Protein AF-A0A8D3WGI3-F1 (afdb_monomer_lite)

Sequence (233 aa):
MSEYPFLAPWADGLQSRLATVLDEERRAFAALVQPIRLLEAAAVRILPEPKFSANPGFAGLGAEAEKTFRQAWYEWSRRAIWSWRRLEDQDFSVYTVVTDAFGRRRKGKPEAHTAFRRLTADWIRQAREEAGRPVSAPWQLVAVKAPAIVRTHRSEPEHDPLTLWEAAVIATYQVAFNRKAGTTALLVPHLVAEQLLACASDDMPVQRLAPDGSALPAEVLLDQWDHAGLNLS

Secondary structure (DSSP, 8-state):
--S-GGGHHHHHHHHHHHHHHHHHHHHHHHHHS-HHHHHHHHHHHHSPPPPP---GGGTTTGGGHHHHHHHHHHHHHHHHHT-SS-GGGGHHHHHHHHHHHHTT--TTHHHHHHHHHHHHHHHHHHHHHHHHS--SSPPEEEEEEPPP----TTTS----SS-HHHHHHHHHHEEEEETTTTEEEEEE-HHHHHHHHHT--SSS-EEES-TT---S-HHHHHHHHHHHHTT--

Radius of gyration: 22.31 Å; chains: 1; bounding box: 48×49×69 Å

Foldseek 3Di:
DDPCPVCCVVVVVVVVVVVVVVLVVLQVLLVVFDQLLLLLLLLLVVDPQDDDDDDPLQVLLPPCSRVLSSQLSVQLNVVSNQASDQSVVSCVSNVVSLCVSCPPPDPSSVSNSVVSVVVSVVSSVSSSVSSPPPDPDAFFKKKKAQFDFDDPDPPDPGDRPGGNSRSNQQSNFFPDADPVRNMTIGRGDPSSLVSCCVPADPRMHMDTFPPVDDPDDSHVSNVVVSVVVVVVD

pLDDT: mean 88.23, std 11.51, range [35.5, 97.31]

Organism: Streptomyces pratensis (strain ATCC 33331 / IAF-45CD) (NCBI:txid591167)

Structure (mmCIF, N/CA/C/O backbone):
data_AF-A0A8D3WGI3-F1
#
_entry.id   AF-A0A8D3WGI3-F1
#
loop_
_atom_site.group_PDB
_atom_site.id
_atom_site.type_symbol
_atom_site.label_atom_id
_atom_site.label_alt_id
_atom_site.label_comp_id
_atom_site.label_asym_id
_atom_site.label_entity_id
_atom_site.label_seq_id
_atom_site.pdbx_PDB_ins_code
_atom_site.Cartn_x
_atom_site.Cartn_y
_atom_site.Cartn_z
_atom_site.occupancy
_atom_site.B_iso_or_equiv
_atom_site.auth_seq_id
_atom_site.auth_comp_id
_atom_site.auth_asym_id
_atom_site.auth_atom_id
_atom_site.pdbx_PDB_model_num
ATOM 1 N N . MET A 1 1 ? 7.667 7.945 -36.001 1.00 47.22 1 MET A N 1
ATOM 2 C CA . MET A 1 1 ? 8.985 8.347 -36.554 1.00 47.22 1 MET A CA 1
ATOM 3 C C . MET A 1 1 ? 9.426 9.619 -35.844 1.00 47.22 1 MET A C 1
ATOM 5 O O . MET A 1 1 ? 8.555 10.420 -35.541 1.00 47.22 1 MET A O 1
ATOM 9 N N . SER A 1 2 ? 10.717 9.780 -35.524 1.00 58.41 2 SER A N 1
ATOM 10 C CA . SER A 1 2 ? 11.221 11.018 -34.898 1.00 58.41 2 SER A CA 1
ATOM 11 C C . SER A 1 2 ? 11.047 12.193 -35.859 1.00 58.41 2 SER A C 1
ATOM 13 O O . SER A 1 2 ? 11.414 12.072 -37.026 1.00 58.41 2 SER A O 1
ATOM 15 N N . GLU A 1 3 ? 10.504 13.303 -35.366 1.00 70.62 3 GLU A N 1
ATOM 16 C CA . GLU A 1 3 ? 10.247 14.529 -36.135 1.00 70.62 3 GLU A CA 1
ATOM 17 C C . GLU A 1 3 ? 11.549 15.171 -36.655 1.00 70.62 3 GLU A C 1
ATOM 19 O O . GLU A 1 3 ? 11.556 15.830 -37.691 1.00 70.62 3 GLU A O 1
ATOM 24 N N . TYR A 1 4 ? 12.683 14.881 -36.001 1.00 79.19 4 TYR A N 1
ATOM 25 C CA . TYR A 1 4 ? 14.006 15.396 -36.364 1.00 79.19 4 TYR A CA 1
ATOM 26 C C . TYR A 1 4 ? 15.087 14.304 -36.250 1.00 79.19 4 TYR A C 1
ATOM 28 O O . TYR A 1 4 ? 15.834 14.252 -35.269 1.00 79.19 4 TYR A O 1
ATOM 36 N N . PRO A 1 5 ? 15.211 13.404 -37.244 1.00 80.06 5 PRO A N 1
ATOM 37 C CA . PRO A 1 5 ? 16.136 12.267 -37.181 1.00 80.06 5 PRO A CA 1
ATOM 38 C C . PRO A 1 5 ? 17.616 12.683 -37.166 1.00 80.06 5 PRO A C 1
ATOM 40 O O . PRO A 1 5 ? 18.442 11.982 -36.591 1.00 80.06 5 PRO A O 1
ATOM 43 N N . PHE A 1 6 ? 17.958 13.847 -37.728 1.00 83.06 6 PHE A N 1
ATOM 44 C CA . PHE A 1 6 ? 19.329 14.373 -37.738 1.00 83.06 6 PHE A CA 1
ATOM 45 C C . PHE A 1 6 ? 19.832 14.808 -36.351 1.00 83.06 6 PHE A C 1
ATOM 47 O O . PHE A 1 6 ? 21.040 14.911 -36.149 1.00 83.06 6 PHE A O 1
ATOM 54 N N . LEU A 1 7 ? 18.932 15.040 -35.387 1.00 84.12 7 LEU A N 1
ATOM 55 C CA . LEU A 1 7 ? 19.301 15.339 -34.001 1.00 84.12 7 LEU A CA 1
ATOM 56 C C . LEU A 1 7 ? 19.579 14.078 -33.177 1.00 84.12 7 LEU A C 1
ATOM 58 O O . LEU A 1 7 ? 20.125 14.200 -32.083 1.00 84.12 7 LEU A O 1
ATOM 62 N N . ALA A 1 8 ? 19.242 12.882 -33.677 1.00 80.50 8 ALA A N 1
ATOM 63 C CA . ALA A 1 8 ? 19.388 11.637 -32.922 1.00 80.50 8 ALA A CA 1
ATOM 64 C C . ALA A 1 8 ? 20.817 11.419 -32.383 1.00 80.50 8 ALA A C 1
ATOM 66 O O . ALA A 1 8 ? 20.944 11.245 -31.174 1.00 80.50 8 ALA A O 1
ATOM 67 N N . PRO A 1 9 ? 21.902 11.585 -33.173 1.00 82.44 9 PRO A N 1
ATOM 68 C CA . PRO A 1 9 ? 23.261 11.374 -32.662 1.00 82.44 9 PRO A CA 1
ATOM 69 C C . PRO A 1 9 ? 23.651 12.329 -31.522 1.00 82.44 9 PRO A C 1
ATOM 71 O O . PRO A 1 9 ? 24.443 11.975 -30.652 1.00 82.44 9 PRO A O 1
ATOM 74 N N . TRP A 1 10 ? 23.093 13.545 -31.515 1.00 80.00 10 TRP A N 1
ATOM 75 C CA . TRP A 1 10 ? 23.311 14.536 -30.455 1.00 80.00 10 TRP A CA 1
ATOM 76 C C . TRP A 1 10 ? 22.451 14.252 -29.221 1.00 80.00 10 TRP A C 1
ATOM 78 O O . TRP A 1 10 ? 22.921 14.368 -28.087 1.00 80.00 10 TRP A O 1
ATOM 88 N N . ALA A 1 11 ? 21.192 13.873 -29.437 1.00 83.00 11 ALA A N 1
ATOM 89 C CA . ALA A 1 11 ? 20.245 13.570 -28.376 1.00 83.00 11 ALA A CA 1
ATOM 90 C C . ALA A 1 11 ? 20.602 12.270 -27.644 1.00 83.00 11 ALA A C 1
ATOM 92 O O . ALA A 1 11 ? 20.437 12.207 -26.429 1.00 83.00 11 ALA A O 1
ATOM 93 N N . ASP A 1 12 ? 21.134 11.266 -28.344 1.00 83.62 12 ASP A N 1
ATOM 94 C CA . ASP A 1 12 ? 21.427 9.941 -27.791 1.00 83.62 12 ASP A CA 1
ATOM 95 C C . ASP A 1 12 ? 22.378 10.013 -26.593 1.00 83.62 12 ASP A C 1
ATOM 97 O O . ASP A 1 12 ? 22.126 9.391 -25.557 1.00 83.62 12 ASP A O 1
ATOM 101 N N . GLY A 1 13 ? 23.436 10.824 -26.688 1.00 84.00 13 GLY A N 1
ATOM 102 C CA . GLY A 1 13 ? 24.387 11.010 -25.592 1.00 84.00 13 GLY A CA 1
ATOM 103 C C . GLY A 1 13 ? 23.748 11.660 -24.361 1.00 84.00 13 GLY A C 1
ATOM 104 O O . GLY A 1 13 ? 23.977 11.215 -23.235 1.00 84.00 13 GLY A O 1
ATOM 105 N N . LEU A 1 14 ? 22.913 12.684 -24.562 1.00 85.81 14 LEU A N 1
ATOM 106 C CA . LEU A 1 14 ? 22.199 13.359 -23.475 1.00 85.81 14 LEU A CA 1
ATOM 107 C C . LEU A 1 14 ? 21.146 12.443 -22.839 1.00 85.81 14 LEU A C 1
ATOM 109 O O . LEU A 1 14 ? 21.092 12.327 -21.617 1.00 85.81 14 LEU A O 1
ATOM 113 N N . GLN A 1 15 ? 20.346 11.761 -23.658 1.00 85.00 15 GLN A N 1
ATOM 114 C CA . GLN A 1 15 ? 19.325 10.822 -23.201 1.00 85.00 15 GLN A CA 1
ATOM 115 C C . GLN A 1 15 ? 19.934 9.654 -22.428 1.00 85.00 15 GLN A C 1
ATOM 117 O O . GLN A 1 15 ? 19.367 9.240 -21.423 1.00 85.00 15 GLN A O 1
ATOM 122 N N . SER A 1 16 ? 21.088 9.145 -22.865 1.00 86.31 16 SER A N 1
ATOM 123 C CA . SER A 1 16 ? 21.786 8.065 -22.163 1.00 86.31 16 SER A CA 1
ATOM 124 C C . SER A 1 16 ? 22.254 8.516 -20.781 1.00 86.31 16 SER A C 1
ATOM 126 O O . SER A 1 16 ? 22.013 7.817 -19.805 1.00 86.31 16 SER A O 1
ATOM 128 N N . ARG A 1 17 ? 22.840 9.718 -20.667 1.00 87.31 17 ARG A N 1
ATOM 129 C CA . ARG A 1 17 ? 23.243 10.279 -19.364 1.00 87.31 17 ARG A CA 1
ATOM 130 C C . ARG A 1 17 ? 22.049 10.505 -18.441 1.00 87.31 17 ARG A C 1
ATOM 132 O O . ARG A 1 17 ? 22.123 10.158 -17.271 1.00 87.31 17 ARG A O 1
ATOM 139 N N . LEU A 1 18 ? 20.952 11.058 -18.963 1.00 87.75 18 LEU A N 1
ATOM 140 C CA . LEU A 1 18 ? 19.724 11.243 -18.187 1.00 87.75 18 LEU A CA 1
ATOM 141 C C . LEU A 1 18 ? 19.157 9.902 -17.715 1.00 87.75 18 LEU A C 1
ATOM 143 O O . LEU A 1 18 ? 18.760 9.793 -16.563 1.00 87.75 18 LEU A O 1
ATOM 147 N N . ALA A 1 19 ? 19.165 8.874 -18.566 1.00 87.31 19 ALA A N 1
ATOM 148 C CA . ALA A 1 19 ? 18.723 7.537 -18.185 1.00 87.31 19 ALA A CA 1
ATOM 149 C C . ALA A 1 19 ? 19.591 6.942 -17.065 1.00 87.31 19 ALA A C 1
ATOM 151 O O . ALA A 1 19 ? 19.049 6.353 -16.136 1.00 87.31 19 ALA A O 1
ATOM 152 N N . THR A 1 20 ? 20.914 7.136 -17.118 1.00 90.06 20 THR A N 1
ATOM 153 C CA . THR A 1 20 ? 21.822 6.730 -16.037 1.00 90.06 20 THR A CA 1
ATOM 154 C C . THR A 1 20 ? 21.483 7.436 -14.728 1.00 90.06 20 THR A C 1
ATOM 156 O O . THR A 1 20 ? 21.291 6.762 -13.725 1.00 90.06 20 THR A O 1
ATOM 159 N N . VAL A 1 21 ? 21.335 8.765 -14.745 1.00 91.69 21 VAL A N 1
ATOM 160 C CA . VAL A 1 21 ? 20.985 9.539 -13.542 1.00 91.69 21 VAL A CA 1
ATOM 161 C C . VAL A 1 21 ? 19.630 9.102 -12.980 1.00 91.69 21 VAL A C 1
ATOM 163 O O . VAL A 1 21 ? 19.503 8.887 -11.782 1.00 91.69 21 VAL A O 1
ATOM 166 N N . LEU A 1 22 ? 18.618 8.907 -13.830 1.00 89.44 22 LEU A N 1
ATOM 167 C CA . LEU A 1 22 ? 17.300 8.443 -13.387 1.00 89.44 22 LEU A CA 1
ATOM 168 C C . LEU A 1 22 ? 17.354 7.046 -12.759 1.00 89.44 22 LEU A C 1
ATOM 170 O O . LEU A 1 22 ? 16.678 6.801 -11.762 1.00 89.44 22 LEU A O 1
ATOM 174 N N . ASP A 1 23 ? 18.149 6.128 -13.312 1.00 91.88 23 ASP A N 1
ATOM 175 C CA . ASP A 1 23 ? 18.324 4.797 -12.728 1.00 91.88 23 ASP A CA 1
ATOM 176 C C . ASP A 1 23 ? 19.107 4.843 -11.404 1.00 91.88 23 ASP A C 1
ATOM 178 O O . ASP A 1 23 ? 18.783 4.099 -10.477 1.00 91.88 23 ASP A O 1
ATOM 182 N N . GLU A 1 24 ? 20.088 5.740 -11.273 1.00 94.62 24 GLU A N 1
ATOM 183 C CA . GLU A 1 24 ? 20.798 5.998 -10.014 1.00 94.62 24 GLU A CA 1
ATOM 184 C C . GLU A 1 24 ? 19.856 6.542 -8.935 1.00 94.62 24 GLU A C 1
ATOM 186 O O . GLU A 1 24 ? 19.799 5.976 -7.842 1.00 94.62 24 GLU A O 1
ATOM 191 N N . GLU A 1 25 ? 19.059 7.565 -9.249 1.00 93.75 25 GLU A N 1
ATOM 192 C CA . GLU A 1 25 ? 18.063 8.138 -8.334 1.00 93.75 25 GLU A CA 1
ATOM 193 C C . GLU A 1 25 ? 16.999 7.107 -7.941 1.00 93.75 25 GLU A C 1
ATOM 195 O O . GLU A 1 25 ? 16.676 6.948 -6.761 1.00 93.75 25 GLU A O 1
ATOM 200 N N . ARG A 1 26 ? 16.506 6.321 -8.908 1.00 94.69 26 ARG A N 1
ATOM 201 C CA . ARG A 1 26 ? 15.577 5.214 -8.644 1.00 94.69 26 ARG A CA 1
ATOM 202 C C . ARG A 1 26 ? 16.175 4.221 -7.649 1.00 94.69 26 ARG A C 1
ATOM 204 O O . ARG A 1 26 ? 15.493 3.822 -6.707 1.00 94.69 26 ARG A O 1
ATOM 211 N N . ARG A 1 27 ? 17.435 3.811 -7.836 1.00 95.19 27 ARG A N 1
ATOM 212 C CA . ARG A 1 27 ? 18.124 2.887 -6.917 1.00 95.19 27 ARG A CA 1
ATOM 213 C C . ARG A 1 27 ? 18.363 3.512 -5.547 1.00 95.19 27 ARG A C 1
ATOM 215 O O . ARG A 1 27 ? 18.181 2.824 -4.545 1.00 95.19 27 ARG A O 1
ATOM 222 N N . ALA A 1 28 ? 18.747 4.786 -5.493 1.00 95.94 28 ALA A N 1
ATOM 223 C CA . ALA A 1 28 ? 18.941 5.512 -4.243 1.00 95.94 28 ALA A CA 1
ATOM 224 C C . ALA A 1 28 ? 17.634 5.581 -3.441 1.00 95.94 28 ALA A C 1
ATOM 226 O O . ALA A 1 28 ? 17.623 5.266 -2.251 1.00 95.94 28 ALA A O 1
ATOM 227 N N . PHE A 1 29 ? 16.517 5.891 -4.102 1.00 94.56 29 PHE A N 1
ATOM 228 C CA . PHE A 1 29 ? 15.197 5.863 -3.483 1.00 94.56 29 PHE A CA 1
ATOM 229 C C . PHE A 1 29 ? 14.795 4.445 -3.054 1.00 94.56 29 PHE A C 1
ATOM 231 O O . PHE A 1 29 ? 14.402 4.242 -1.905 1.00 94.56 29 PHE A O 1
ATOM 238 N N . ALA A 1 30 ? 14.972 3.443 -3.920 1.00 95.31 30 ALA A N 1
ATOM 239 C CA . ALA A 1 30 ? 14.682 2.046 -3.598 1.00 95.31 30 ALA A CA 1
ATOM 240 C C . ALA A 1 30 ? 15.479 1.535 -2.384 1.00 95.31 30 ALA A C 1
ATOM 242 O O . ALA A 1 30 ? 14.960 0.726 -1.620 1.00 95.31 30 ALA A O 1
ATOM 243 N N . ALA A 1 31 ? 16.700 2.033 -2.159 1.00 95.31 31 ALA A N 1
ATOM 244 C CA . ALA A 1 31 ? 17.517 1.684 -0.996 1.00 95.31 31 ALA A CA 1
ATOM 245 C C . ALA A 1 31 ? 16.958 2.220 0.338 1.00 95.31 31 ALA A C 1
ATOM 247 O O . ALA A 1 31 ? 17.278 1.682 1.399 1.00 95.31 31 ALA A O 1
ATOM 248 N N . LEU A 1 32 ? 16.114 3.258 0.308 1.00 94.69 32 LEU A N 1
ATOM 249 C CA . LEU A 1 32 ? 15.411 3.769 1.493 1.00 94.69 32 LEU A CA 1
ATOM 250 C C . LEU A 1 32 ? 14.173 2.929 1.835 1.00 94.69 32 LEU A C 1
ATOM 252 O O . LEU A 1 32 ? 13.710 2.926 2.982 1.00 94.69 32 LEU A O 1
ATOM 256 N N . VAL A 1 33 ? 13.629 2.221 0.846 1.00 95.44 33 VAL A N 1
ATOM 257 C CA . VAL A 1 33 ? 12.415 1.420 0.968 1.00 95.44 33 VAL A CA 1
ATOM 258 C C . VAL A 1 33 ? 12.766 0.030 1.489 1.00 95.44 33 VAL A C 1
ATOM 260 O O . VAL A 1 33 ? 13.668 -0.640 0.999 1.00 95.44 33 VAL A O 1
ATOM 263 N N . GLN A 1 34 ? 12.019 -0.445 2.485 1.00 94.50 34 GLN A N 1
ATOM 264 C CA . GLN A 1 34 ? 12.111 -1.837 2.921 1.00 94.50 34 GLN A CA 1
ATOM 265 C C . GLN A 1 34 ? 11.035 -2.652 2.191 1.00 94.50 34 GLN A C 1
ATOM 267 O O . GLN A 1 34 ? 9.856 -2.414 2.459 1.00 94.50 34 GLN A O 1
ATOM 272 N N . PRO A 1 35 ? 11.394 -3.625 1.329 1.00 93.88 35 PRO A N 1
ATOM 273 C CA . PRO A 1 35 ? 10.423 -4.367 0.516 1.00 93.88 35 PRO A CA 1
ATOM 274 C C . PRO A 1 35 ? 9.309 -5.030 1.334 1.00 93.88 35 PRO A C 1
ATOM 276 O O . PRO A 1 35 ? 8.152 -5.046 0.923 1.00 93.88 35 PRO A O 1
ATOM 279 N N . ILE A 1 36 ? 9.632 -5.503 2.544 1.00 94.56 36 ILE A N 1
ATOM 280 C CA . ILE A 1 36 ? 8.646 -6.094 3.457 1.00 94.56 36 ILE A CA 1
ATOM 281 C C . ILE A 1 36 ? 7.505 -5.127 3.807 1.00 94.56 36 ILE A C 1
ATOM 283 O O . ILE A 1 36 ? 6.375 -5.566 3.961 1.00 94.56 36 ILE A O 1
ATOM 287 N N . ARG A 1 37 ? 7.756 -3.813 3.861 1.00 95.19 37 ARG A N 1
ATOM 288 C CA . ARG A 1 37 ? 6.721 -2.810 4.165 1.00 95.19 37 ARG A CA 1
ATOM 289 C C . ARG A 1 37 ? 5.737 -2.637 3.016 1.00 95.19 37 ARG A C 1
ATOM 291 O O . ARG A 1 37 ? 4.558 -2.415 3.256 1.00 95.19 37 ARG A O 1
ATOM 298 N N . LEU A 1 38 ? 6.212 -2.766 1.775 1.00 96.31 38 LEU A N 1
ATOM 299 C CA . LEU A 1 38 ? 5.342 -2.748 0.598 1.00 96.31 38 LEU A CA 1
ATOM 300 C C . LEU A 1 38 ? 4.403 -3.954 0.613 1.00 96.31 38 LEU A C 1
ATOM 302 O O . LEU A 1 38 ? 3.220 -3.820 0.307 1.00 96.31 38 LEU A O 1
ATOM 306 N N . LEU A 1 39 ? 4.926 -5.110 1.029 1.00 95.31 39 LEU A N 1
ATOM 307 C CA . LEU A 1 39 ? 4.146 -6.330 1.196 1.00 95.31 39 LEU A CA 1
ATOM 308 C C . LEU A 1 39 ? 3.147 -6.229 2.359 1.00 95.31 39 LEU A C 1
ATOM 310 O O . LEU A 1 39 ? 1.992 -6.599 2.189 1.00 95.31 39 LEU A O 1
ATOM 314 N N . GLU A 1 40 ? 3.564 -5.698 3.513 1.00 95.88 40 GLU A N 1
ATOM 315 C CA . GLU A 1 40 ? 2.690 -5.429 4.664 1.00 95.88 40 GLU A CA 1
ATOM 316 C C . GLU A 1 40 ? 1.532 -4.491 4.285 1.00 95.88 40 GLU A C 1
ATOM 318 O O . GLU A 1 40 ? 0.382 -4.789 4.602 1.00 95.88 40 GLU A O 1
ATOM 323 N N . ALA A 1 41 ? 1.808 -3.398 3.566 1.00 96.50 41 ALA A N 1
ATOM 324 C CA . ALA A 1 41 ? 0.784 -2.477 3.068 1.00 96.50 41 ALA A CA 1
ATOM 325 C C . ALA A 1 41 ? -0.222 -3.175 2.133 1.00 96.50 41 ALA A C 1
ATOM 327 O O . ALA A 1 41 ? -1.431 -2.985 2.282 1.00 96.50 41 ALA A O 1
ATOM 328 N N . ALA A 1 42 ? 0.256 -4.054 1.245 1.00 95.81 42 ALA A N 1
ATOM 329 C CA . ALA A 1 42 ? -0.613 -4.865 0.393 1.00 95.81 42 ALA A CA 1
ATOM 330 C C . ALA A 1 42 ? -1.451 -5.881 1.164 1.00 95.81 42 ALA A C 1
ATOM 332 O O . ALA A 1 42 ? -2.630 -6.075 0.861 1.00 95.81 42 ALA A O 1
ATOM 333 N N . ALA A 1 43 ? -0.885 -6.469 2.215 1.00 95.50 43 ALA A N 1
ATOM 334 C CA . ALA A 1 43 ? -1.618 -7.338 3.123 1.00 95.50 43 ALA A CA 1
ATOM 335 C C . ALA A 1 43 ? -2.774 -6.603 3.824 1.00 95.50 43 ALA A C 1
ATOM 337 O O . ALA A 1 43 ? -3.842 -7.184 3.991 1.00 95.50 43 ALA A O 1
ATOM 338 N N . VAL A 1 44 ? -2.620 -5.320 4.181 1.00 96.69 44 VAL A N 1
ATOM 339 C CA . VAL A 1 44 ? -3.711 -4.548 4.810 1.00 96.69 44 VAL A CA 1
ATOM 340 C C . VAL A 1 44 ? -4.961 -4.501 3.928 1.00 96.69 44 VAL A C 1
ATOM 342 O O . VAL A 1 44 ? -6.068 -4.594 4.451 1.00 96.69 44 VAL A O 1
ATOM 345 N N . ARG A 1 45 ? -4.811 -4.414 2.600 1.00 94.25 45 ARG A N 1
ATOM 346 C CA . ARG A 1 45 ? -5.948 -4.364 1.664 1.00 94.25 45 ARG A CA 1
ATOM 347 C C . ARG A 1 45 ? -6.820 -5.621 1.720 1.00 94.25 45 ARG A C 1
ATOM 349 O O . ARG A 1 45 ? -8.025 -5.525 1.507 1.00 94.25 45 ARG A O 1
ATOM 356 N N . ILE A 1 46 ? -6.216 -6.782 1.966 1.00 92.69 46 ILE A N 1
ATOM 357 C CA . ILE A 1 46 ? -6.929 -8.067 2.001 1.00 92.69 46 ILE A CA 1
ATOM 358 C C . ILE A 1 46 ? -7.429 -8.433 3.400 1.00 92.69 46 ILE A C 1
ATOM 360 O O . ILE A 1 46 ? -8.128 -9.437 3.549 1.00 92.69 46 ILE A O 1
ATOM 364 N N . LEU A 1 47 ? -7.087 -7.647 4.427 1.00 94.50 47 LEU A N 1
ATOM 365 C CA . LEU A 1 47 ? -7.598 -7.892 5.766 1.00 94.50 47 LEU A CA 1
ATOM 366 C C . LEU A 1 47 ? -9.123 -7.732 5.791 1.00 94.50 47 LEU A C 1
ATOM 368 O O . LEU A 1 47 ? -9.657 -6.767 5.237 1.00 94.50 47 LEU A O 1
ATOM 372 N N . PRO A 1 48 ? -9.843 -8.648 6.462 1.00 93.50 48 PRO A N 1
ATOM 373 C CA . PRO A 1 48 ? -11.275 -8.498 6.637 1.00 93.50 48 PRO A CA 1
ATOM 374 C C . PRO A 1 48 ? -11.572 -7.257 7.479 1.00 93.50 48 PRO A C 1
ATOM 376 O O . PRO A 1 48 ? -10.850 -6.952 8.431 1.00 93.50 48 PRO A O 1
ATOM 379 N N . GLU A 1 49 ? -12.679 -6.576 7.175 1.00 93.19 49 GLU A N 1
ATOM 380 C CA . GLU A 1 49 ? -13.158 -5.495 8.034 1.00 93.19 49 GLU A CA 1
ATOM 381 C C . GLU A 1 49 ? -13.404 -6.051 9.451 1.00 93.19 49 GLU A C 1
ATOM 383 O O . GLU A 1 49 ? -14.149 -7.029 9.620 1.00 93.19 49 GLU A O 1
ATOM 388 N N . PRO A 1 50 ? -12.759 -5.482 10.484 1.00 93.56 50 PRO A N 1
ATOM 389 C CA . PRO A 1 50 ? -12.842 -6.023 11.822 1.00 93.56 50 PRO A CA 1
ATOM 390 C C . PRO A 1 50 ? -14.250 -5.793 12.375 1.00 93.56 50 PRO A C 1
ATOM 392 O O . PRO A 1 50 ? -14.851 -4.732 12.213 1.00 93.56 50 PRO A O 1
ATOM 395 N N . LYS A 1 51 ? -14.795 -6.797 13.064 1.00 93.38 51 LYS A N 1
ATOM 396 C CA . LYS A 1 51 ? -16.121 -6.691 13.679 1.00 93.38 51 LYS A CA 1
ATOM 397 C C . LYS A 1 51 ? -16.036 -5.893 14.972 1.00 93.38 51 LYS A C 1
ATOM 399 O O . LYS A 1 51 ? -15.169 -6.149 15.808 1.00 93.38 51 LYS A O 1
ATOM 404 N N . PHE A 1 52 ? -16.969 -4.965 15.162 1.00 93.25 52 PHE A N 1
ATOM 405 C CA . PHE A 1 52 ? -17.077 -4.243 16.422 1.00 93.25 52 PHE A CA 1
ATOM 406 C C . PHE A 1 52 ? -17.476 -5.198 17.553 1.00 93.25 52 PHE A C 1
ATOM 408 O O . PHE A 1 52 ? -18.435 -5.961 17.442 1.00 93.25 52 PHE A O 1
ATOM 415 N N . SER A 1 53 ? -16.752 -5.122 18.667 1.00 89.56 53 SER A N 1
ATOM 416 C CA . SER A 1 53 ? -17.090 -5.808 19.910 1.00 89.56 53 SER A CA 1
ATOM 417 C C . SER A 1 53 ? -17.043 -4.813 21.059 1.00 89.56 53 SER A C 1
ATOM 419 O O . SER A 1 53 ? -16.069 -4.063 21.185 1.00 89.56 53 SER A O 1
ATOM 421 N N . ALA A 1 54 ? -18.057 -4.832 21.923 1.00 85.44 54 ALA A N 1
ATOM 422 C CA . ALA A 1 54 ? -18.068 -3.994 23.113 1.00 85.44 54 ALA A CA 1
ATOM 423 C C . ALA A 1 54 ? -16.837 -4.299 23.987 1.00 85.44 54 ALA A C 1
ATOM 425 O O . ALA A 1 54 ? -16.627 -5.428 24.421 1.00 85.44 54 ALA A O 1
ATOM 426 N N . ASN A 1 55 ? -16.018 -3.278 24.237 1.00 89.44 55 ASN A N 1
ATOM 427 C CA . ASN A 1 55 ? -14.830 -3.346 25.082 1.00 89.44 55 ASN A CA 1
ATOM 428 C C . ASN A 1 55 ? -14.987 -2.312 26.208 1.00 89.44 55 ASN A C 1
ATOM 430 O O . ASN A 1 55 ? -15.380 -1.178 25.912 1.00 89.44 55 ASN A O 1
ATOM 434 N N . PRO A 1 56 ? -14.651 -2.635 27.471 1.00 90.31 56 PRO A N 1
ATOM 435 C CA . PRO A 1 56 ? -14.657 -1.662 28.565 1.00 90.31 56 PRO A CA 1
ATOM 436 C C . PRO A 1 56 ? -13.884 -0.371 28.252 1.00 90.31 56 PRO A C 1
ATOM 438 O O . PRO A 1 56 ? -14.287 0.711 28.673 1.00 90.31 56 PRO A O 1
ATOM 441 N N . GLY A 1 57 ? -12.820 -0.457 27.448 1.00 90.88 57 GLY A N 1
ATOM 442 C CA . GLY A 1 57 ? -12.055 0.700 26.984 1.00 90.88 57 GLY A CA 1
ATOM 4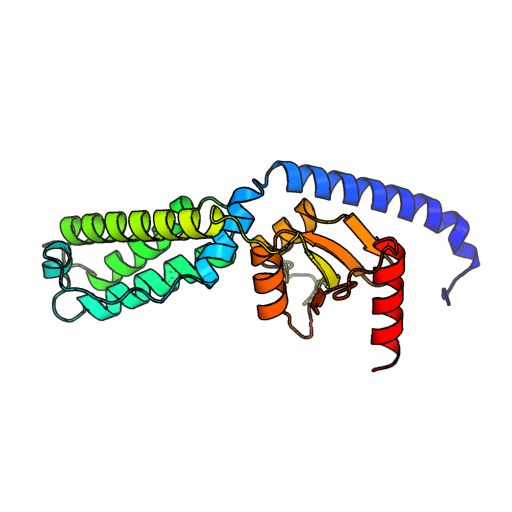43 C C . GLY A 1 57 ? -12.847 1.681 26.111 1.00 90.88 57 GLY A C 1
ATOM 444 O O . GLY A 1 57 ? -12.470 2.843 26.016 1.00 90.88 57 GLY A O 1
ATOM 445 N N . PHE A 1 58 ? -13.973 1.271 25.520 1.00 93.00 58 PHE A N 1
ATOM 446 C CA . PHE A 1 58 ? -14.841 2.145 24.722 1.00 93.00 58 PHE A CA 1
ATOM 447 C C . PHE A 1 58 ? -15.966 2.792 25.532 1.00 93.00 58 PHE A C 1
ATOM 449 O O . PHE A 1 58 ? -16.725 3.587 24.981 1.00 93.00 58 PHE A O 1
ATOM 456 N N . ALA A 1 59 ? -16.075 2.514 26.836 1.00 92.06 59 ALA A N 1
ATOM 457 C CA . ALA A 1 59 ? -17.167 3.029 27.664 1.00 92.06 59 ALA A CA 1
ATOM 458 C C . ALA A 1 59 ? -17.282 4.566 27.620 1.00 92.06 59 ALA A C 1
ATOM 460 O O . ALA A 1 59 ? -18.387 5.104 27.623 1.00 92.06 59 ALA A O 1
ATOM 461 N N . GLY A 1 60 ? -16.154 5.281 27.512 1.00 90.81 60 GLY A N 1
ATOM 462 C CA . GLY A 1 60 ? -16.136 6.744 27.390 1.00 90.81 60 GLY A CA 1
ATOM 463 C C . GLY A 1 60 ? -16.740 7.294 26.088 1.00 90.81 60 GLY A C 1
ATOM 464 O O . GLY A 1 60 ? -17.157 8.452 26.055 1.00 90.81 60 GLY A O 1
ATOM 465 N N . LEU A 1 61 ? -16.821 6.475 25.034 1.00 92.00 61 LEU A N 1
ATOM 466 C CA . LEU A 1 61 ? -17.416 6.844 23.746 1.00 92.00 61 LEU A CA 1
ATOM 467 C C . LEU A 1 61 ? -18.941 6.673 23.741 1.00 92.00 61 LEU A C 1
ATOM 469 O O . LEU A 1 61 ? -19.632 7.411 23.038 1.00 92.00 61 LEU A O 1
ATOM 473 N N . GLY A 1 62 ? -19.476 5.757 24.554 1.00 92.12 62 GLY A N 1
ATOM 474 C CA . GLY A 1 62 ? -20.912 5.483 24.623 1.00 92.12 62 GLY A CA 1
ATOM 475 C C . GLY A 1 62 ? -21.472 5.052 23.264 1.00 92.12 62 GLY A C 1
ATOM 476 O O . GLY A 1 62 ? -20.910 4.174 22.613 1.00 92.12 62 GLY A O 1
ATOM 477 N N . ALA A 1 63 ? -22.554 5.694 22.820 1.00 91.44 63 ALA A N 1
ATOM 478 C CA . ALA A 1 63 ? -23.222 5.383 21.552 1.00 91.44 63 ALA A CA 1
ATOM 479 C C . ALA A 1 63 ? -22.334 5.586 20.303 1.00 91.44 63 ALA A C 1
ATOM 481 O O . ALA A 1 63 ? -22.562 4.947 19.283 1.00 91.44 63 ALA A O 1
ATOM 482 N N . GLU A 1 64 ? -21.285 6.414 20.385 1.00 93.12 64 GLU A N 1
ATOM 483 C CA . GLU A 1 64 ? -20.374 6.682 19.259 1.00 93.12 64 GLU A CA 1
ATOM 484 C C . GLU A 1 64 ? -19.257 5.636 19.113 1.00 93.12 64 GLU A C 1
ATOM 486 O O . GLU A 1 64 ? -18.439 5.733 18.196 1.00 93.12 64 GLU A O 1
ATOM 491 N N . ALA A 1 65 ? -19.179 4.651 20.017 1.00 95.06 65 ALA A N 1
ATOM 492 C CA . ALA A 1 65 ? -18.082 3.685 20.065 1.00 95.06 65 ALA A CA 1
ATOM 493 C C . ALA A 1 65 ? -17.916 2.915 18.749 1.00 95.06 65 ALA A C 1
ATOM 495 O O . ALA A 1 65 ? -16.815 2.853 18.207 1.00 95.06 65 ALA A O 1
ATOM 496 N N . GLU A 1 66 ? -19.011 2.377 18.213 1.00 96.00 66 GLU A N 1
ATOM 497 C CA . GLU A 1 66 ? -18.982 1.588 16.982 1.00 96.00 66 GLU A CA 1
ATOM 498 C C . GLU A 1 66 ? -18.616 2.437 15.761 1.00 96.00 66 GLU A C 1
ATOM 500 O O . GLU A 1 66 ? -17.773 2.046 14.955 1.00 96.00 66 GLU A O 1
ATOM 505 N N . LYS A 1 67 ? -19.188 3.639 15.650 1.00 96.31 67 LYS A N 1
ATOM 506 C CA . LYS A 1 67 ? -18.874 4.567 14.558 1.00 96.31 67 LYS A CA 1
ATOM 507 C C . LYS A 1 67 ? -17.407 4.994 14.593 1.00 96.31 67 LYS A C 1
ATOM 509 O O . LYS A 1 67 ? -16.736 4.981 13.565 1.00 96.31 67 LYS A O 1
ATOM 514 N N . THR A 1 68 ? -16.902 5.331 15.779 1.00 96.62 68 THR A N 1
ATOM 515 C CA . THR A 1 68 ? -15.499 5.720 15.992 1.00 96.62 68 THR A CA 1
ATOM 516 C C . THR A 1 68 ? -14.565 4.558 15.667 1.00 96.62 68 THR A C 1
ATOM 518 O O . THR A 1 68 ? -13.527 4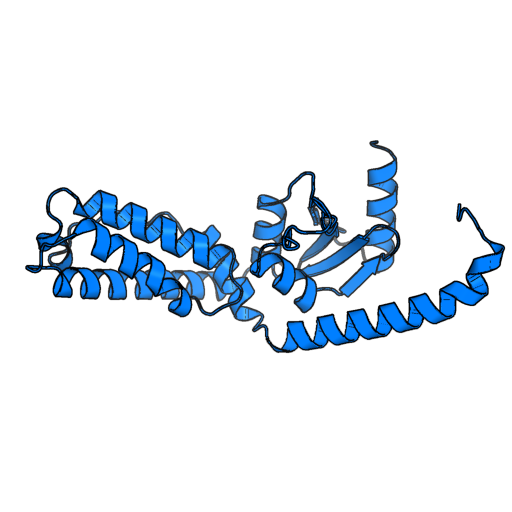.762 15.047 1.00 96.62 68 THR A O 1
ATOM 521 N N . PHE A 1 69 ? -14.952 3.334 16.030 1.00 97.12 69 PHE A N 1
ATOM 522 C CA . PHE A 1 69 ? -14.221 2.121 15.684 1.00 97.12 69 PHE A CA 1
ATOM 523 C C . PHE A 1 69 ? -14.107 1.921 14.169 1.00 97.12 69 PHE A C 1
ATOM 525 O O . PHE A 1 69 ? -12.994 1.780 13.663 1.00 97.12 69 PHE A O 1
ATOM 532 N N . ARG A 1 70 ? -15.228 1.974 13.438 1.00 96.81 70 ARG A N 1
ATOM 533 C CA . ARG A 1 70 ? -15.223 1.815 11.974 1.00 96.81 70 ARG A CA 1
ATOM 534 C C . ARG A 1 70 ? -14.426 2.924 11.289 1.00 96.81 70 ARG A C 1
ATOM 536 O O . ARG A 1 70 ? -13.627 2.641 10.403 1.00 96.81 70 ARG A O 1
ATOM 543 N N . GLN A 1 71 ? -14.579 4.171 11.743 1.00 97.25 71 GLN A N 1
ATOM 544 C CA . GLN A 1 71 ? -13.813 5.298 11.206 1.00 97.25 71 GLN A CA 1
ATOM 545 C C . GLN A 1 71 ? -12.310 5.136 11.456 1.00 97.25 71 GLN A C 1
ATOM 547 O O . GLN A 1 71 ? -11.510 5.404 10.567 1.00 97.25 71 GLN A O 1
ATOM 552 N N . ALA A 1 72 ? -11.911 4.686 12.648 1.00 97.06 72 ALA A N 1
ATOM 553 C CA . ALA A 1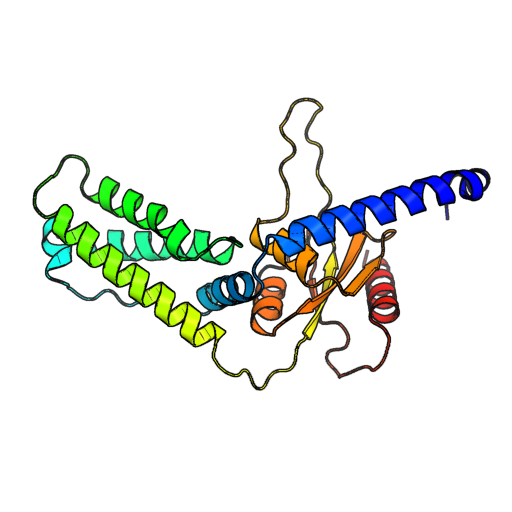 72 ? -10.507 4.467 12.976 1.00 97.06 72 ALA A CA 1
ATOM 554 C C . ALA A 1 72 ? -9.885 3.372 12.104 1.00 97.06 72 ALA A C 1
ATOM 556 O O . ALA A 1 72 ? -8.781 3.561 11.598 1.00 97.06 72 ALA A O 1
ATOM 557 N N . TRP A 1 73 ? -10.601 2.261 11.898 1.00 97.25 73 TRP A N 1
ATOM 558 C CA . TRP A 1 73 ? -10.181 1.214 10.967 1.00 97.25 73 TRP A CA 1
ATOM 559 C C . TRP A 1 73 ? -10.026 1.757 9.544 1.00 97.25 73 TRP A C 1
ATOM 561 O O . TRP A 1 73 ? -8.990 1.547 8.914 1.00 97.25 73 TRP A O 1
ATOM 571 N N . TYR A 1 74 ? -11.027 2.488 9.048 1.00 96.75 74 TYR A N 1
ATOM 572 C CA . TYR A 1 74 ? -11.011 3.062 7.704 1.00 96.75 74 TYR A CA 1
ATOM 573 C C . TYR A 1 74 ? -9.833 4.024 7.498 1.00 96.75 74 TYR A C 1
ATOM 575 O O . TYR A 1 74 ? -9.079 3.877 6.541 1.00 96.75 74 TYR A O 1
ATOM 583 N N . GLU A 1 75 ? -9.626 4.979 8.407 1.00 96.56 75 GLU A N 1
ATOM 584 C CA . GLU A 1 75 ? -8.543 5.962 8.279 1.00 96.56 75 GLU A CA 1
ATOM 585 C C . GLU A 1 75 ? -7.156 5.321 8.383 1.00 96.56 75 GLU A C 1
ATOM 587 O O . GLU A 1 75 ? -6.254 5.668 7.615 1.00 96.56 75 GLU A O 1
ATOM 592 N N . TRP A 1 76 ? -6.985 4.367 9.302 1.00 97.25 76 TRP A N 1
ATOM 593 C CA . TRP A 1 76 ? -5.729 3.636 9.442 1.00 97.25 76 TRP A CA 1
ATOM 594 C C . TRP A 1 76 ? -5.433 2.788 8.206 1.00 97.25 76 TRP A C 1
ATOM 596 O O . TRP A 1 76 ? -4.369 2.944 7.606 1.00 97.25 76 TRP A O 1
ATOM 606 N N . SER A 1 77 ? -6.382 1.943 7.789 1.00 96.75 77 SER A N 1
ATOM 607 C CA . SER A 1 77 ? -6.205 1.039 6.646 1.00 96.75 77 SER A CA 1
ATOM 608 C C . SER A 1 77 ? -5.959 1.820 5.360 1.00 96.75 77 SER A C 1
ATOM 610 O O . SER A 1 77 ? -5.003 1.532 4.643 1.00 96.75 77 SER A O 1
ATOM 612 N N . ARG A 1 78 ? -6.730 2.885 5.110 1.00 94.81 78 ARG A N 1
ATOM 613 C CA . ARG A 1 78 ? -6.548 3.755 3.945 1.00 94.81 78 ARG A CA 1
ATOM 614 C C . ARG A 1 78 ? -5.142 4.347 3.880 1.00 94.81 78 ARG A C 1
ATOM 616 O O . ARG A 1 78 ? -4.559 4.382 2.804 1.00 94.81 78 ARG A O 1
ATOM 623 N N . ARG A 1 79 ? -4.579 4.819 4.996 1.00 94.94 79 ARG A N 1
ATOM 624 C CA . ARG A 1 79 ? -3.206 5.357 5.002 1.00 94.94 79 ARG A CA 1
ATOM 625 C C . ARG A 1 79 ? -2.147 4.267 4.885 1.00 94.94 79 ARG A C 1
ATOM 627 O O . ARG A 1 79 ? -1.148 4.474 4.204 1.00 94.94 79 ARG A O 1
ATOM 634 N N . ALA A 1 80 ? -2.365 3.130 5.538 1.00 96.12 80 ALA A N 1
ATOM 635 C CA . ALA A 1 80 ? -1.445 2.003 5.521 1.00 96.12 80 ALA A CA 1
ATOM 636 C C . ALA A 1 80 ? -1.282 1.399 4.119 1.00 96.12 80 ALA A C 1
ATOM 638 O O . ALA A 1 80 ? -0.152 1.189 3.692 1.00 96.12 80 ALA A O 1
ATOM 639 N N . ILE A 1 81 ? -2.383 1.202 3.384 1.00 95.88 81 ILE A N 1
ATOM 640 C CA . ILE A 1 81 ? -2.393 0.603 2.034 1.00 95.88 81 ILE A CA 1
ATOM 641 C C . ILE A 1 81 ? -1.535 1.400 1.039 1.00 95.88 81 ILE A C 1
ATOM 643 O O . ILE A 1 81 ? -0.916 0.817 0.151 1.00 95.88 81 ILE A O 1
ATOM 647 N N . TRP A 1 82 ? -1.480 2.726 1.191 1.00 94.31 82 TRP A N 1
ATOM 648 C CA . TRP A 1 82 ? -0.857 3.639 0.227 1.00 94.31 82 TRP A CA 1
ATOM 649 C C . TRP A 1 82 ? 0.470 4.241 0.698 1.00 94.31 82 TRP A C 1
ATOM 651 O O . TRP A 1 82 ? 0.949 5.227 0.133 1.00 94.31 82 TRP A O 1
ATOM 661 N N . SER A 1 83 ? 1.087 3.657 1.729 1.00 92.88 83 SER A N 1
ATOM 662 C CA . SER A 1 83 ? 2.372 4.102 2.268 1.00 92.88 83 SER A CA 1
ATOM 663 C C . SER A 1 83 ? 3.463 3.041 2.122 1.00 92.88 83 SER A C 1
ATOM 665 O O . SER A 1 83 ? 3.200 1.848 2.176 1.00 92.88 83 SER A O 1
ATOM 667 N N . TRP A 1 84 ? 4.718 3.481 2.018 1.00 93.06 84 TRP A N 1
ATOM 668 C CA . TRP A 1 84 ? 5.909 2.625 2.161 1.00 93.06 84 TRP A CA 1
ATOM 669 C C . TRP A 1 84 ? 6.563 2.742 3.553 1.00 93.06 84 TRP A C 1
ATOM 671 O O . TRP A 1 84 ? 7.623 2.164 3.823 1.00 93.06 84 TRP A O 1
ATOM 681 N N . ARG A 1 85 ? 5.955 3.532 4.450 1.00 93.88 85 ARG A N 1
ATOM 682 C CA . ARG A 1 85 ? 6.398 3.696 5.842 1.00 93.88 85 ARG A CA 1
ATOM 683 C C . ARG A 1 85 ? 5.987 2.499 6.694 1.00 93.88 85 ARG A C 1
ATOM 685 O O . ARG A 1 85 ? 5.308 1.592 6.224 1.00 93.88 85 ARG A O 1
ATOM 692 N N . ARG A 1 86 ? 6.435 2.472 7.950 1.00 94.38 86 ARG A N 1
ATOM 693 C CA . ARG A 1 86 ? 6.021 1.416 8.878 1.00 94.38 86 ARG A CA 1
ATOM 694 C C . ARG A 1 86 ? 4.529 1.559 9.169 1.00 94.38 86 ARG A C 1
ATOM 696 O O . ARG A 1 86 ? 4.012 2.677 9.194 1.00 94.38 86 ARG A O 1
ATOM 703 N N . LEU A 1 87 ? 3.846 0.445 9.417 1.00 95.12 87 LEU A N 1
ATOM 704 C CA . LEU A 1 87 ? 2.426 0.482 9.770 1.00 95.12 87 LEU A CA 1
ATOM 705 C C . LEU A 1 87 ? 2.187 1.248 11.082 1.00 95.12 87 LEU A C 1
ATOM 707 O O . LEU A 1 87 ? 1.191 1.957 11.202 1.00 95.12 87 LEU A O 1
ATOM 711 N N . GLU A 1 88 ? 3.140 1.181 12.015 1.00 94.38 88 GLU A N 1
ATOM 712 C CA . GLU A 1 88 ? 3.132 1.937 13.272 1.00 94.38 88 GLU A CA 1
ATOM 713 C C . GLU A 1 88 ? 3.142 3.461 13.057 1.00 94.38 88 GLU A C 1
ATOM 715 O O . GLU A 1 88 ? 2.623 4.214 13.881 1.00 94.38 88 GLU A O 1
ATOM 720 N N . ASP A 1 89 ? 3.693 3.940 11.936 1.00 92.69 89 ASP A N 1
ATOM 721 C CA . ASP A 1 89 ? 3.726 5.374 11.625 1.00 92.69 89 ASP A CA 1
ATOM 722 C C . ASP A 1 89 ? 2.327 5.909 11.245 1.00 92.69 89 ASP A C 1
ATOM 724 O O . ASP A 1 89 ? 2.122 7.123 11.163 1.00 92.69 89 ASP A O 1
ATOM 728 N N . GLN A 1 90 ? 1.347 5.020 11.027 1.00 90.69 90 GLN A N 1
ATOM 729 C CA . GLN A 1 90 ? -0.022 5.371 10.632 1.00 90.69 90 GLN A CA 1
ATOM 730 C C . GLN A 1 90 ? -0.979 5.532 11.821 1.00 90.69 90 GLN A C 1
ATOM 732 O O . GLN A 1 90 ? -2.093 6.039 11.647 1.00 90.69 90 GLN A O 1
ATOM 737 N N . ASP A 1 91 ? -0.549 5.185 13.038 1.00 88.50 91 ASP A N 1
ATOM 738 C CA . ASP A 1 91 ? -1.348 5.221 14.273 1.00 88.50 91 ASP A CA 1
ATOM 739 C C . ASP A 1 91 ? -1.916 6.611 14.597 1.00 88.50 91 ASP A C 1
ATOM 741 O O . ASP A 1 91 ? -2.952 6.739 15.259 1.00 88.50 91 ASP A O 1
ATOM 745 N N . PHE A 1 92 ? -1.272 7.674 14.104 1.00 89.88 92 PHE A N 1
ATOM 746 C CA . PHE A 1 92 ? -1.741 9.045 14.302 1.00 89.88 92 PHE A CA 1
ATOM 747 C C . PHE A 1 92 ? -3.159 9.268 13.750 1.00 89.88 92 PHE A C 1
ATOM 749 O O . PHE A 1 92 ? -3.925 10.032 14.331 1.00 89.88 92 PHE A O 1
ATOM 756 N N . SER A 1 93 ? -3.540 8.568 12.678 1.00 92.50 93 SER A N 1
ATOM 757 C CA . SER A 1 93 ? -4.896 8.638 12.112 1.00 92.50 93 SER A CA 1
ATOM 758 C C . SER A 1 93 ? -5.974 8.129 13.076 1.00 92.50 93 SER A C 1
ATOM 760 O O . SER A 1 93 ? -7.025 8.748 13.241 1.00 92.50 93 SER A O 1
ATOM 762 N N . VAL A 1 94 ? -5.683 7.045 13.796 1.00 94.94 94 VAL A N 1
ATOM 763 C CA . VAL A 1 94 ? -6.557 6.511 14.846 1.00 94.94 94 VAL A CA 1
ATOM 764 C C . VAL A 1 94 ? -6.621 7.484 16.016 1.00 94.94 94 VAL A C 1
ATOM 766 O O . VAL A 1 94 ? -7.695 7.753 16.557 1.00 94.94 94 VAL A O 1
ATOM 769 N N . TYR A 1 95 ? -5.478 8.060 16.394 1.00 93.44 95 TYR A N 1
ATOM 770 C CA . TYR A 1 95 ? -5.418 9.045 17.468 1.00 93.44 95 TYR A CA 1
ATOM 771 C C . TYR A 1 95 ? -6.311 10.266 17.197 1.00 93.44 95 TYR A C 1
ATOM 773 O O . TYR A 1 95 ? -7.018 10.705 18.112 1.00 93.44 95 TYR A O 1
ATOM 781 N N . THR A 1 96 ? -6.305 10.798 15.969 1.00 95.12 96 THR A N 1
ATOM 782 C CA . THR A 1 96 ? -7.153 11.938 15.586 1.00 95.12 96 THR A CA 1
ATOM 783 C C . THR A 1 96 ? -8.631 11.574 15.646 1.00 95.12 96 THR A C 1
ATOM 785 O O . THR A 1 96 ? -9.385 12.266 16.322 1.00 95.12 96 THR A O 1
ATOM 788 N N . VAL A 1 97 ? -9.025 10.425 15.084 1.00 96.56 97 VAL A N 1
ATOM 789 C CA . VAL A 1 97 ? -10.422 9.951 15.108 1.00 96.56 97 VAL A CA 1
ATOM 790 C C . VAL A 1 97 ? -10.951 9.819 16.540 1.00 96.56 97 VAL A C 1
ATOM 792 O O . VAL A 1 97 ? -12.035 10.308 16.859 1.00 96.56 97 VAL A O 1
ATOM 795 N N . VAL A 1 98 ? -10.171 9.203 17.435 1.00 95.19 98 VAL A N 1
ATOM 796 C CA . VAL A 1 98 ? -10.560 9.059 18.846 1.00 95.19 98 VAL A CA 1
ATOM 797 C C . VAL A 1 98 ? -10.626 10.422 19.532 1.00 95.19 98 VAL A C 1
ATOM 799 O O . VAL A 1 98 ? -11.555 10.691 20.291 1.00 95.19 98 VAL A O 1
ATOM 802 N N . THR A 1 99 ? -9.664 11.308 19.273 1.00 94.88 99 THR A N 1
ATOM 803 C CA . THR A 1 99 ? -9.667 12.655 19.856 1.00 94.88 99 THR A CA 1
ATOM 804 C C . THR A 1 99 ? -10.902 13.448 19.447 1.00 94.88 99 THR A C 1
ATOM 806 O O . THR A 1 99 ? -11.538 14.045 20.321 1.00 94.88 99 THR A O 1
ATOM 809 N N . ASP A 1 100 ? -11.268 13.397 18.172 1.00 95.19 100 ASP A N 1
ATOM 810 C CA . ASP A 1 100 ? -12.407 14.127 17.624 1.00 95.19 100 ASP A CA 1
ATOM 811 C C . ASP A 1 100 ? -13.731 13.592 18.178 1.00 95.19 100 ASP A C 1
ATOM 813 O O . ASP A 1 100 ? -14.585 14.375 18.597 1.00 95.19 100 ASP A O 1
ATOM 817 N N . ALA A 1 101 ? -13.868 12.268 18.316 1.00 94.50 101 ALA A N 1
ATOM 818 C CA . ALA A 1 101 ? -15.050 11.643 18.912 1.00 94.50 101 ALA A CA 1
ATOM 819 C C . ALA A 1 101 ? -15.282 12.062 20.379 1.00 94.50 101 ALA A C 1
ATOM 821 O O . ALA A 1 101 ? -16.422 12.204 20.839 1.00 94.50 101 ALA A O 1
ATOM 822 N N . PHE A 1 102 ? -14.212 12.288 21.147 1.00 93.75 102 PHE A N 1
ATOM 823 C CA . PHE A 1 102 ? -14.325 12.810 22.513 1.00 93.75 102 PHE A CA 1
ATOM 824 C C . PHE A 1 102 ? -14.583 14.322 22.552 1.00 93.75 102 PHE A C 1
ATOM 826 O O . PHE A 1 102 ? -15.256 14.802 23.474 1.00 93.75 102 PHE A O 1
ATOM 833 N N . GLY A 1 103 ? -14.060 15.079 21.587 1.00 91.12 103 GLY A N 1
ATOM 834 C CA . GLY A 1 103 ? -14.081 16.537 21.603 1.00 91.12 103 GLY A CA 1
ATOM 835 C C . GLY A 1 103 ? -13.466 17.080 22.898 1.00 91.12 103 GLY A C 1
ATOM 836 O O . GLY A 1 103 ? -12.321 16.784 23.243 1.00 91.12 103 GLY A O 1
ATOM 837 N N . ARG A 1 104 ? -14.246 17.855 23.665 1.00 89.56 104 ARG A N 1
ATOM 838 C CA . ARG A 1 104 ? -13.810 18.422 24.959 1.00 89.56 104 ARG A CA 1
ATOM 839 C C . ARG A 1 104 ? -13.922 17.446 26.143 1.00 89.56 104 ARG A C 1
ATOM 841 O O . ARG A 1 104 ? -13.444 17.770 27.232 1.00 89.56 104 ARG A O 1
ATOM 848 N N . ARG A 1 105 ? -14.555 16.277 25.972 1.00 90.56 105 ARG A N 1
ATOM 849 C CA . ARG A 1 105 ? -14.759 15.299 27.057 1.00 90.56 105 ARG A CA 1
ATOM 850 C C . ARG A 1 105 ? -13.425 14.662 27.452 1.00 90.56 105 ARG A C 1
ATOM 852 O O . ARG A 1 105 ? -12.673 14.198 26.602 1.00 90.56 105 ARG A O 1
ATOM 859 N N . ARG A 1 106 ? -13.136 14.629 28.758 1.00 87.00 106 ARG A N 1
ATOM 860 C CA . ARG A 1 106 ? -11.871 14.088 29.301 1.00 87.00 106 ARG A CA 1
ATOM 861 C C . ARG A 1 106 ? -12.012 12.704 29.942 1.00 87.00 106 ARG A C 1
ATOM 863 O O . ARG A 1 106 ? -11.064 11.927 29.920 1.00 87.00 106 ARG A O 1
ATOM 870 N N . LYS A 1 107 ? -13.182 12.388 30.506 1.00 92.44 107 LYS A N 1
ATOM 871 C CA . LYS A 1 107 ? -13.438 11.116 31.200 1.00 92.44 107 LYS A CA 1
ATOM 872 C C . LYS A 1 107 ? -13.484 9.961 30.196 1.00 92.44 107 LYS A C 1
ATOM 874 O O . LYS A 1 107 ? -14.243 10.045 29.238 1.00 92.44 107 LYS A O 1
ATOM 879 N N . GLY A 1 108 ? -12.712 8.897 30.419 1.00 91.50 108 GLY A N 1
ATOM 880 C CA . GLY A 1 108 ? -12.685 7.717 29.543 1.00 91.50 108 GLY A CA 1
ATOM 881 C C . GLY A 1 108 ? -11.798 7.856 28.297 1.00 91.50 108 GLY A C 1
ATOM 882 O O . GLY A 1 108 ? -11.662 6.898 27.538 1.00 91.50 108 GLY A O 1
ATOM 883 N N . LYS A 1 109 ? -11.217 9.042 28.052 1.00 94.25 109 LYS A N 1
ATOM 884 C CA . LYS A 1 109 ? -10.383 9.310 26.870 1.00 94.25 109 LYS A CA 1
ATOM 885 C C . LYS A 1 109 ? -9.046 8.546 26.908 1.00 94.25 109 LYS A C 1
ATOM 887 O O . LYS A 1 109 ? -8.696 7.946 25.890 1.00 94.25 109 LYS A O 1
ATOM 892 N N . PRO A 1 110 ? -8.292 8.517 28.028 1.00 95.00 110 PRO A N 1
ATOM 893 C CA . PRO A 1 110 ? -7.064 7.720 28.119 1.00 95.00 110 PRO A CA 1
ATOM 894 C C . PRO A 1 110 ? -7.300 6.216 27.920 1.00 95.00 110 PRO A C 1
ATOM 896 O O . PRO A 1 110 ? -6.514 5.543 27.248 1.00 95.00 110 PRO A O 1
ATOM 899 N N . GLU A 1 111 ? -8.397 5.695 28.468 1.00 96.00 111 GLU A N 1
ATOM 900 C CA . GLU A 1 111 ? -8.801 4.295 28.351 1.00 96.00 111 GLU A CA 1
ATOM 901 C C . GLU A 1 111 ? -9.145 3.949 26.900 1.00 96.00 111 GLU A C 1
ATOM 903 O O . GLU A 1 111 ? -8.654 2.944 26.381 1.00 96.00 111 GLU A O 1
ATOM 908 N N . ALA A 1 112 ? -9.889 4.825 26.216 1.00 95.56 112 ALA A N 1
ATOM 909 C CA . ALA A 1 112 ? -10.193 4.669 24.799 1.00 95.56 112 ALA A CA 1
ATOM 910 C C . ALA A 1 112 ? -8.925 4.683 23.942 1.00 95.56 112 ALA A C 1
ATOM 912 O O . ALA A 1 112 ? -8.717 3.758 23.163 1.00 95.56 112 ALA A O 1
ATOM 913 N N . HIS A 1 113 ? -8.025 5.655 24.119 1.00 95.88 113 HIS A N 1
ATOM 914 C CA . HIS A 1 113 ? -6.754 5.666 23.385 1.00 95.88 113 HIS A CA 1
ATOM 915 C C . HIS A 1 113 ? -5.924 4.402 23.624 1.00 95.88 113 HIS A C 1
ATOM 917 O O . HIS A 1 113 ? -5.317 3.881 22.691 1.00 95.88 113 HIS A O 1
ATOM 923 N N . THR A 1 114 ? -5.904 3.891 24.855 1.00 96.06 114 THR A N 1
ATOM 924 C CA . THR A 1 114 ? -5.192 2.650 25.180 1.00 96.06 114 THR A CA 1
ATOM 925 C C . THR A 1 114 ? -5.819 1.449 24.475 1.00 96.06 114 THR A C 1
ATOM 927 O O . THR A 1 114 ? -5.095 0.621 23.922 1.00 96.06 114 THR A O 1
ATOM 930 N N . ALA A 1 115 ? -7.150 1.362 24.450 1.00 95.88 115 ALA A N 1
ATOM 931 C CA . ALA A 1 115 ? -7.867 0.299 23.754 1.00 95.88 115 ALA A CA 1
ATOM 932 C C . ALA A 1 115 ? -7.652 0.361 22.235 1.00 95.88 115 ALA A C 1
ATOM 934 O O . ALA A 1 115 ? -7.337 -0.656 21.623 1.00 95.88 115 ALA A O 1
ATOM 935 N N . PHE A 1 116 ? -7.728 1.554 21.642 1.00 95.69 116 PHE A N 1
ATOM 936 C CA . PHE A 1 116 ? -7.466 1.756 20.219 1.00 95.69 116 PHE A CA 1
ATOM 937 C C . PHE A 1 116 ? -6.016 1.459 19.835 1.00 95.69 116 PHE A C 1
ATOM 939 O O . PHE A 1 116 ? -5.795 0.825 18.817 1.00 95.69 116 PHE A O 1
ATOM 946 N N . ARG A 1 117 ? -5.027 1.807 20.668 1.00 95.81 117 ARG A N 1
ATOM 947 C CA . ARG A 1 117 ? -3.627 1.427 20.413 1.00 95.81 117 ARG A CA 1
ATOM 948 C C . ARG A 1 117 ? -3.439 -0.092 20.373 1.00 95.81 117 ARG A C 1
ATOM 950 O O . ARG A 1 117 ? -2.687 -0.590 19.545 1.00 95.81 117 ARG A O 1
ATOM 957 N N . ARG A 1 118 ? -4.115 -0.830 21.262 1.00 95.25 118 ARG A N 1
ATOM 958 C CA . ARG A 1 118 ? -4.091 -2.303 21.248 1.00 95.25 118 ARG A CA 1
ATOM 959 C C . ARG A 1 118 ? -4.746 -2.858 19.985 1.00 95.25 118 ARG A C 1
ATOM 961 O O . ARG A 1 118 ? -4.163 -3.733 19.362 1.00 95.25 118 ARG A O 1
ATOM 968 N N . LEU A 1 119 ? -5.891 -2.301 19.580 1.00 94.81 119 LEU A N 1
ATOM 969 C CA . LEU A 1 119 ? -6.538 -2.669 18.319 1.00 94.81 119 LEU A CA 1
ATOM 970 C C . LEU A 1 119 ? -5.622 -2.441 17.118 1.00 94.81 119 LEU A C 1
ATOM 972 O O . LEU A 1 119 ? -5.470 -3.340 16.300 1.00 94.81 119 LEU A O 1
ATOM 976 N N . THR A 1 120 ? -4.973 -1.278 17.030 1.00 96.12 120 THR A N 1
ATOM 977 C CA . THR A 1 120 ? -4.057 -1.000 15.923 1.00 96.12 120 THR A CA 1
ATOM 978 C C . THR A 1 120 ? -2.868 -1.953 15.927 1.00 96.12 120 THR A C 1
ATOM 980 O O . THR A 1 120 ? -2.510 -2.479 14.879 1.00 96.12 120 THR A O 1
ATOM 983 N N . ALA A 1 121 ? -2.303 -2.269 17.096 1.00 96.38 121 ALA A N 1
ATOM 984 C CA . ALA A 1 121 ? -1.253 -3.280 17.204 1.00 96.38 121 ALA A CA 1
ATOM 985 C C . ALA A 1 121 ? -1.723 -4.671 16.732 1.00 96.38 121 ALA A C 1
ATOM 987 O O . ALA A 1 121 ? -0.970 -5.376 16.060 1.00 96.38 121 ALA A O 1
ATOM 988 N N . ASP A 1 122 ? -2.969 -5.054 17.027 1.00 96.12 122 ASP A N 1
ATOM 989 C CA . ASP A 1 122 ? -3.558 -6.305 16.541 1.00 96.12 122 ASP A CA 1
ATOM 990 C C . ASP A 1 122 ? -3.775 -6.302 15.024 1.00 96.12 122 ASP A C 1
ATOM 992 O O . ASP A 1 122 ? -3.520 -7.316 14.375 1.00 96.12 122 ASP A O 1
ATOM 996 N N . TRP A 1 123 ? -4.202 -5.180 14.444 1.00 97.00 123 TRP A N 1
ATOM 997 C CA . TRP A 1 123 ? -4.324 -5.020 12.992 1.00 97.00 123 TRP A CA 1
ATOM 998 C C . TRP A 1 123 ? -2.968 -5.107 12.292 1.00 97.00 123 TRP A C 1
ATOM 1000 O O . TRP A 1 123 ? -2.833 -5.813 11.294 1.00 97.00 123 TRP A O 1
ATOM 1010 N N . ILE A 1 124 ? -1.942 -4.458 12.851 1.00 97.31 124 ILE A N 1
ATOM 1011 C CA . ILE A 1 124 ? -0.558 -4.537 12.367 1.00 97.31 124 ILE A CA 1
ATOM 1012 C C . ILE A 1 124 ? -0.058 -5.981 12.409 1.00 97.31 124 ILE A C 1
ATOM 1014 O O . ILE A 1 124 ? 0.527 -6.467 11.442 1.00 97.31 124 ILE A O 1
ATOM 1018 N N . ARG A 1 125 ? -0.301 -6.687 13.519 1.00 97.19 125 ARG A N 1
ATOM 1019 C CA . ARG A 1 125 ? 0.065 -8.099 13.658 1.00 97.19 125 ARG A CA 1
ATOM 1020 C C . ARG A 1 125 ? -0.618 -8.956 12.590 1.00 97.19 125 ARG A C 1
ATOM 1022 O O . ARG A 1 125 ? 0.061 -9.745 11.946 1.00 97.19 125 ARG A O 1
ATOM 1029 N N . GLN A 1 126 ? -1.921 -8.775 12.370 1.00 96.69 126 GLN A N 1
ATOM 1030 C CA . GLN A 1 126 ? -2.659 -9.506 11.333 1.00 96.69 126 GLN A CA 1
ATOM 1031 C C . GLN A 1 126 ? -2.106 -9.218 9.932 1.00 96.69 126 GLN A C 1
ATOM 1033 O O . GLN A 1 126 ? -1.868 -10.154 9.177 1.00 96.69 126 GLN A O 1
ATOM 1038 N N . ALA A 1 127 ? -1.820 -7.954 9.602 1.00 96.06 127 ALA A N 1
ATOM 1039 C CA . ALA A 1 127 ? -1.215 -7.591 8.318 1.00 96.06 127 ALA A CA 1
ATOM 1040 C C . ALA A 1 127 ? 0.142 -8.284 8.108 1.00 96.06 127 ALA A C 1
ATOM 1042 O O . ALA A 1 127 ? 0.424 -8.802 7.032 1.00 96.06 127 ALA A O 1
ATOM 1043 N N . ARG A 1 128 ? 0.974 -8.341 9.153 1.00 95.88 128 ARG A N 1
ATOM 1044 C CA . ARG A 1 128 ? 2.269 -9.035 9.123 1.00 95.88 128 ARG A CA 1
ATOM 1045 C C . ARG A 1 128 ? 2.137 -10.537 8.962 1.00 95.88 128 ARG A C 1
ATOM 1047 O O . ARG A 1 128 ? 2.915 -11.140 8.230 1.00 95.88 128 ARG A O 1
ATOM 1054 N N . GLU A 1 129 ? 1.171 -11.136 9.646 1.00 94.88 129 GLU A N 1
ATOM 1055 C CA . GLU A 1 129 ? 0.867 -12.556 9.500 1.00 94.88 129 GLU A CA 1
ATOM 1056 C C . GLU A 1 129 ? 0.443 -12.867 8.065 1.00 94.88 129 GLU A C 1
ATOM 1058 O O . GLU A 1 129 ? 0.981 -13.801 7.483 1.00 94.88 129 GLU A O 1
ATOM 1063 N N . GLU A 1 130 ? -0.439 -12.061 7.468 1.00 93.19 130 GLU A N 1
ATOM 1064 C CA . GLU A 1 130 ? -0.831 -12.209 6.061 1.00 93.19 130 GLU A CA 1
ATOM 1065 C C . GLU A 1 130 ? 0.349 -12.005 5.100 1.00 93.19 130 GLU A C 1
ATOM 1067 O O . GLU A 1 130 ? 0.546 -12.812 4.195 1.00 93.19 130 GLU A O 1
ATOM 1072 N N . ALA A 1 131 ? 1.182 -10.984 5.319 1.00 91.81 131 ALA A N 1
ATOM 1073 C CA . ALA A 1 131 ? 2.379 -10.740 4.511 1.00 91.81 131 ALA A CA 1
ATOM 107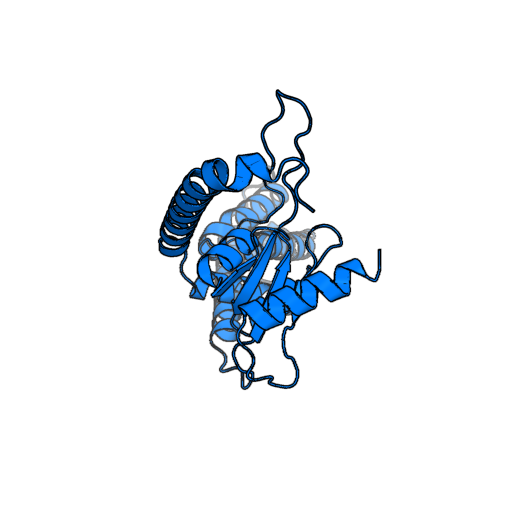4 C C . ALA A 1 131 ? 3.408 -11.880 4.618 1.00 91.81 131 ALA A C 1
ATOM 1076 O O . ALA A 1 131 ? 4.110 -12.181 3.656 1.00 91.81 131 ALA A O 1
ATOM 1077 N N . GLY A 1 132 ? 3.508 -12.508 5.792 1.00 88.75 132 GLY A N 1
ATOM 1078 C CA . GLY A 1 132 ? 4.405 -13.628 6.061 1.00 88.75 132 GLY A CA 1
ATOM 1079 C C . GLY A 1 132 ? 3.846 -14.993 5.662 1.00 88.75 132 GLY A C 1
ATOM 1080 O O . GLY A 1 132 ? 4.580 -15.982 5.742 1.00 88.75 132 GLY A O 1
ATOM 1081 N N . ARG A 1 133 ? 2.573 -15.090 5.246 1.00 86.19 133 ARG A N 1
ATOM 1082 C CA . ARG A 1 133 ? 2.012 -16.367 4.799 1.00 86.19 133 ARG A CA 1
ATOM 1083 C C . ARG A 1 133 ? 2.754 -16.831 3.549 1.00 86.19 133 ARG A C 1
ATOM 1085 O O . ARG A 1 133 ? 2.850 -16.073 2.584 1.00 86.19 133 ARG A O 1
ATOM 1092 N N . PRO A 1 134 ? 3.253 -18.078 3.525 1.00 73.31 134 PRO A N 1
ATOM 1093 C CA . PRO A 1 134 ? 3.842 -18.635 2.323 1.00 73.31 134 PRO A CA 1
ATOM 1094 C C . PRO A 1 134 ? 2.748 -18.744 1.265 1.00 73.31 134 PRO A C 1
ATOM 1096 O O . PRO A 1 134 ? 1.888 -19.624 1.313 1.00 73.31 134 PRO A O 1
ATOM 1099 N N . VAL A 1 135 ? 2.757 -17.816 0.316 1.00 65.25 135 VAL A N 1
ATOM 1100 C CA . VAL A 1 135 ? 1.886 -17.904 -0.845 1.00 65.25 135 VAL A CA 1
ATOM 1101 C C . VAL A 1 135 ? 2.497 -18.963 -1.756 1.00 65.25 135 VAL A C 1
ATOM 1103 O O . VAL A 1 135 ? 3.651 -18.856 -2.158 1.00 65.25 135 VAL A O 1
ATOM 1106 N N . SER A 1 136 ? 1.719 -19.986 -2.111 1.00 59.78 136 SER A N 1
ATOM 1107 C CA . SER A 1 136 ? 2.113 -20.959 -3.142 1.00 59.78 136 SER A CA 1
ATOM 1108 C C . SER A 1 136 ? 2.253 -20.316 -4.534 1.00 59.78 136 SER A C 1
ATOM 1110 O O . SER A 1 136 ? 2.633 -20.997 -5.485 1.00 59.78 136 SER A O 1
ATOM 1112 N N . ALA A 1 137 ? 1.905 -19.033 -4.672 1.00 64.81 137 ALA A N 1
ATOM 1113 C CA . ALA A 1 137 ? 1.979 -18.291 -5.914 1.00 64.81 137 ALA A CA 1
ATOM 1114 C C . ALA A 1 137 ? 3.401 -17.739 -6.120 1.00 64.81 137 ALA A C 1
ATOM 1116 O O . ALA A 1 137 ? 3.950 -17.103 -5.213 1.00 64.81 137 ALA A O 1
ATOM 1117 N N . PRO A 1 138 ? 3.992 -17.950 -7.306 1.00 78.56 138 PRO A N 1
ATOM 1118 C CA . PRO A 1 138 ? 5.292 -17.393 -7.644 1.00 78.56 138 PRO A CA 1
ATOM 1119 C C . PRO A 1 138 ? 5.238 -15.861 -7.719 1.00 78.56 138 PRO A C 1
ATOM 1121 O O . PRO A 1 138 ? 4.168 -15.250 -7.788 1.00 78.56 138 PRO A O 1
ATOM 1124 N N . TRP A 1 139 ? 6.419 -15.240 -7.735 1.00 90.19 139 TRP A N 1
ATOM 1125 C CA . TRP A 1 139 ? 6.558 -13.835 -8.117 1.00 90.19 139 TRP A CA 1
ATOM 1126 C C . TRP A 1 139 ? 5.914 -13.614 -9.489 1.00 90.19 139 TRP A C 1
ATOM 1128 O O . TRP A 1 139 ? 6.020 -14.464 -10.374 1.00 90.19 139 TRP A O 1
ATOM 1138 N N . GLN A 1 140 ? 5.234 -12.485 -9.653 1.00 91.88 140 GLN A N 1
ATOM 1139 C CA . GLN A 1 140 ? 4.497 -12.152 -10.864 1.00 91.88 140 GLN A CA 1
ATOM 1140 C C . GLN A 1 140 ? 5.216 -11.045 -11.625 1.00 91.88 140 GLN A C 1
ATOM 1142 O O . GLN A 1 140 ? 5.663 -10.060 -11.034 1.00 91.88 140 GLN A O 1
ATOM 1147 N N . LEU A 1 141 ? 5.306 -11.210 -12.944 1.00 94.75 141 LEU A N 1
ATOM 1148 C CA . LEU A 1 141 ? 5.768 -10.161 -13.839 1.00 94.75 141 LEU A CA 1
ATOM 1149 C C . LEU A 1 141 ? 4.567 -9.299 -14.241 1.00 94.75 141 LEU A C 1
ATOM 1151 O O . LEU A 1 141 ? 3.575 -9.803 -14.770 1.00 94.75 141 LEU A O 1
ATOM 1155 N N . VAL A 1 142 ? 4.638 -8.002 -13.973 1.00 95.38 142 VAL A N 1
ATOM 1156 C CA . VAL A 1 142 ? 3.549 -7.047 -14.203 1.00 95.38 142 VAL A CA 1
ATOM 1157 C C . VAL A 1 142 ? 4.087 -5.856 -14.984 1.00 95.38 142 VAL A C 1
ATOM 1159 O O . VAL A 1 142 ? 5.135 -5.319 -14.642 1.00 95.38 142 VAL A O 1
ATOM 1162 N N . ALA A 1 143 ? 3.378 -5.434 -16.023 1.00 95.69 143 ALA A N 1
ATOM 1163 C CA . ALA A 1 143 ? 3.623 -4.177 -16.706 1.00 95.69 143 ALA A CA 1
ATOM 1164 C C . ALA A 1 143 ? 2.788 -3.065 -16.078 1.00 95.69 143 ALA A C 1
ATOM 1166 O O . ALA A 1 143 ? 1.614 -3.264 -15.759 1.00 95.69 143 ALA A O 1
ATOM 1167 N N . VAL A 1 144 ? 3.399 -1.898 -15.932 1.00 95.06 144 VAL A N 1
ATOM 1168 C CA . VAL A 1 144 ? 2.772 -0.676 -15.435 1.00 95.06 144 VAL A CA 1
ATOM 1169 C C . VAL A 1 144 ? 3.145 0.459 -16.373 1.00 95.06 144 VAL A C 1
ATOM 1171 O O . VAL A 1 144 ? 4.315 0.603 -16.730 1.00 95.06 144 VAL A O 1
ATOM 1174 N N . LYS A 1 145 ? 2.177 1.291 -16.752 1.00 93.00 145 LYS A N 1
ATOM 1175 C CA . LYS A 1 145 ? 2.456 2.565 -17.417 1.00 93.00 145 LYS A CA 1
ATOM 1176 C C . LYS A 1 145 ? 2.430 3.679 -16.387 1.00 93.00 145 LYS A C 1
ATOM 1178 O O . LYS A 1 145 ? 1.424 3.853 -15.707 1.00 93.00 145 LYS A O 1
ATOM 1183 N N . ALA A 1 146 ? 3.535 4.409 -16.260 1.00 84.94 146 ALA A N 1
ATOM 1184 C CA . ALA A 1 146 ? 3.585 5.529 -15.335 1.00 84.94 146 ALA A CA 1
ATOM 1185 C C . ALA A 1 146 ? 2.638 6.641 -15.830 1.00 84.94 146 ALA A C 1
ATOM 1187 O O . ALA A 1 146 ? 2.719 7.017 -17.007 1.00 84.94 146 ALA A O 1
ATOM 1188 N N . PRO A 1 147 ? 1.754 7.170 -14.966 1.00 85.50 147 PRO A N 1
ATOM 1189 C CA . PRO A 1 147 ? 0.900 8.290 -15.324 1.00 85.50 147 PRO A CA 1
ATOM 1190 C C . PRO A 1 147 ? 1.756 9.508 -15.673 1.00 85.50 147 PRO A C 1
ATOM 1192 O O . PRO A 1 147 ? 2.802 9.765 -15.070 1.00 85.50 147 PRO A O 1
ATOM 1195 N N . ALA A 1 148 ? 1.313 10.268 -16.671 1.00 80.94 148 ALA A N 1
ATOM 1196 C CA . ALA A 1 148 ? 1.988 11.501 -17.039 1.00 80.94 148 ALA A CA 1
ATOM 1197 C C . ALA A 1 148 ? 1.826 12.536 -15.920 1.00 80.94 148 ALA A C 1
ATOM 1199 O O . ALA A 1 148 ? 0.733 12.731 -15.389 1.00 80.94 148 ALA A O 1
ATOM 1200 N N . ILE A 1 149 ? 2.900 13.259 -15.609 1.00 77.31 149 ILE A N 1
ATOM 1201 C CA . ILE A 1 149 ? 2.803 14.409 -14.715 1.00 77.31 149 ILE A CA 1
ATOM 1202 C C . ILE A 1 149 ? 2.054 15.520 -15.458 1.00 77.31 149 ILE A C 1
ATOM 1204 O O . ILE A 1 149 ? 2.569 16.125 -16.405 1.00 77.31 149 ILE A O 1
ATOM 1208 N N . VAL A 1 150 ? 0.826 15.797 -15.025 1.00 68.62 150 VAL A N 1
ATOM 1209 C CA . VAL A 1 150 ? 0.014 16.880 -15.580 1.00 68.62 150 VAL A CA 1
ATOM 1210 C C . VAL A 1 150 ? 0.506 18.206 -15.007 1.00 68.62 150 VAL A C 1
ATOM 1212 O O . VAL A 1 150 ? 0.404 18.466 -13.812 1.00 68.62 150 VAL A O 1
ATOM 1215 N N . ARG A 1 151 ? 1.032 19.079 -15.869 1.00 63.22 151 ARG A N 1
ATOM 1216 C CA . ARG A 1 151 ? 1.387 20.451 -15.489 1.00 63.22 151 ARG A CA 1
ATOM 1217 C C . ARG A 1 151 ? 0.158 21.352 -15.570 1.00 63.22 151 ARG A C 1
ATOM 1219 O O . ARG A 1 151 ? -0.141 21.892 -16.635 1.00 63.22 151 ARG A O 1
ATOM 1226 N N . THR A 1 152 ? -0.534 21.552 -14.455 1.00 55.09 152 THR A N 1
ATOM 1227 C CA . THR A 1 152 ? -1.594 22.560 -14.339 1.00 55.09 152 THR A CA 1
ATOM 1228 C C . THR A 1 152 ? -0.977 23.924 -14.010 1.00 55.09 152 THR A C 1
ATOM 1230 O O . THR A 1 152 ? -0.712 24.263 -12.871 1.00 55.09 152 THR A O 1
ATOM 1233 N N . HIS A 1 153 ? -0.710 24.733 -15.039 1.00 58.06 153 HIS A N 1
ATOM 1234 C CA . HIS A 1 153 ? -0.130 26.083 -14.927 1.00 58.06 153 HIS A CA 1
ATOM 1235 C C . HIS A 1 153 ? 1.263 26.189 -14.262 1.00 58.06 153 HIS A C 1
ATOM 1237 O O . HIS A 1 153 ? 1.741 25.349 -13.515 1.00 58.06 153 HIS A O 1
ATOM 1243 N N . ARG A 1 154 ? 1.980 27.275 -14.577 1.00 59.03 154 ARG A N 1
ATOM 1244 C CA . ARG A 1 154 ? 3.400 27.471 -14.216 1.00 59.03 154 ARG A CA 1
ATOM 1245 C C . ARG A 1 154 ? 3.649 27.688 -12.710 1.00 59.03 154 ARG A C 1
ATOM 1247 O O . ARG A 1 154 ? 4.796 27.876 -12.319 1.00 59.03 154 ARG A O 1
ATOM 1254 N N . SER A 1 155 ? 2.599 27.727 -11.892 1.00 59.31 155 SER A N 1
ATOM 1255 C CA . SER A 1 155 ? 2.642 28.146 -10.486 1.00 59.31 155 SER A CA 1
ATOM 1256 C C . SER A 1 155 ? 1.989 27.174 -9.507 1.00 59.31 155 SER A C 1
ATOM 1258 O O . SER A 1 155 ? 2.071 27.425 -8.306 1.00 59.31 155 SER A O 1
ATOM 1260 N N . GLU A 1 156 ? 1.333 26.108 -9.969 1.00 59.38 156 GLU A N 1
ATOM 1261 C CA . GLU A 1 156 ? 0.809 25.099 -9.048 1.00 59.38 156 GLU A CA 1
ATOM 1262 C C . GLU A 1 156 ? 1.909 24.097 -8.687 1.00 59.38 156 GLU A C 1
ATOM 1264 O O . GLU A 1 156 ? 2.753 23.773 -9.531 1.00 59.38 156 GLU A O 1
ATOM 1269 N N . PRO A 1 157 ? 1.950 23.633 -7.427 1.00 61.22 157 PRO A N 1
ATOM 1270 C CA . PRO A 1 157 ? 2.866 22.577 -7.043 1.00 61.22 157 PRO A CA 1
ATOM 1271 C C . PRO A 1 157 ? 2.567 21.321 -7.864 1.00 61.22 157 PRO A C 1
ATOM 1273 O O . PRO A 1 157 ? 1.422 20.886 -7.956 1.00 61.22 157 PRO A O 1
ATOM 1276 N N . GLU A 1 158 ? 3.620 20.754 -8.446 1.00 66.38 158 GLU A N 1
ATOM 1277 C CA . GLU A 1 158 ? 3.583 19.480 -9.158 1.00 66.38 158 GLU A CA 1
ATOM 1278 C C . GLU A 1 158 ? 3.011 18.413 -8.215 1.00 66.38 158 GLU A C 1
ATOM 1280 O O . GLU A 1 158 ? 3.606 18.098 -7.181 1.00 66.38 158 GLU A O 1
ATOM 1285 N N . HIS A 1 159 ? 1.806 17.925 -8.517 1.00 69.25 159 HIS A N 1
ATOM 1286 C CA . HIS A 1 159 ? 1.216 16.821 -7.775 1.00 69.25 159 HIS A CA 1
ATOM 1287 C C . HIS A 1 159 ? 1.713 15.523 -8.394 1.00 69.25 159 HIS A C 1
ATOM 1289 O O . HIS A 1 159 ? 1.487 15.289 -9.581 1.00 69.25 159 HIS A O 1
ATOM 1295 N N . ASP A 1 160 ? 2.396 14.702 -7.599 1.00 79.19 160 ASP A N 1
ATOM 1296 C CA . ASP A 1 160 ? 2.769 13.362 -8.033 1.00 79.19 160 ASP A CA 1
ATOM 1297 C C . ASP A 1 160 ? 1.482 12.535 -8.204 1.00 79.19 160 ASP A C 1
ATOM 1299 O O . ASP A 1 160 ? 0.747 12.363 -7.225 1.00 79.19 160 ASP A O 1
ATOM 1303 N N . PRO A 1 161 ? 1.161 12.071 -9.427 1.00 86.25 161 PRO A N 1
ATOM 1304 C CA . PRO A 1 161 ? -0.008 11.229 -9.661 1.00 86.25 161 PRO A CA 1
ATOM 1305 C C . PRO A 1 161 ? 0.107 9.852 -8.994 1.00 86.25 161 PRO A C 1
ATOM 1307 O O . PRO A 1 161 ? -0.907 9.175 -8.836 1.00 86.25 161 PRO A O 1
ATOM 1310 N N . LEU A 1 162 ? 1.316 9.426 -8.611 1.00 89.62 162 LEU A N 1
ATOM 1311 C CA . LEU A 1 162 ? 1.539 8.168 -7.913 1.00 89.62 162 LEU A CA 1
ATOM 1312 C C . LEU A 1 162 ? 1.335 8.331 -6.408 1.00 89.62 162 LEU A C 1
ATOM 1314 O O . LEU A 1 162 ? 1.814 9.269 -5.765 1.00 89.62 162 LEU A O 1
ATOM 1318 N N . THR A 1 163 ? 0.700 7.335 -5.799 1.00 91.62 163 THR A N 1
ATOM 1319 C CA . THR A 1 163 ? 0.773 7.177 -4.350 1.00 91.62 163 THR A CA 1
ATOM 1320 C C . THR A 1 163 ? 2.208 6.871 -3.920 1.00 91.62 163 THR A C 1
ATOM 1322 O O . THR A 1 163 ? 3.018 6.307 -4.661 1.00 91.62 163 THR A O 1
ATOM 1325 N N . LEU A 1 164 ? 2.517 7.170 -2.655 1.00 92.88 164 LEU A N 1
ATOM 1326 C CA . LEU A 1 164 ? 3.822 6.853 -2.077 1.00 92.88 164 LEU A CA 1
ATOM 1327 C C . LEU A 1 164 ? 4.149 5.351 -2.182 1.00 92.88 164 LEU A C 1
ATOM 1329 O O . LEU A 1 164 ? 5.313 4.994 -2.352 1.00 92.88 164 LEU A O 1
ATOM 1333 N N . TRP A 1 165 ? 3.145 4.476 -2.065 1.00 96.12 165 TRP A N 1
ATOM 1334 C CA . TRP A 1 165 ? 3.324 3.032 -2.224 1.00 96.12 165 TRP A CA 1
ATOM 1335 C C . TRP A 1 165 ? 3.615 2.635 -3.676 1.00 96.12 165 TRP A C 1
ATOM 1337 O O . TRP A 1 165 ? 4.565 1.892 -3.902 1.00 96.12 165 TRP A O 1
ATOM 1347 N N . GLU A 1 166 ? 2.881 3.164 -4.661 1.00 95.25 166 GLU A N 1
ATOM 1348 C CA . GLU A 1 166 ? 3.110 2.861 -6.085 1.00 95.25 166 GLU A CA 1
ATOM 1349 C C . GLU A 1 166 ? 4.503 3.294 -6.548 1.00 95.25 166 GLU A C 1
ATOM 1351 O O . GLU A 1 166 ? 5.224 2.497 -7.151 1.00 95.25 166 GLU A O 1
ATOM 1356 N N . ALA A 1 167 ? 4.922 4.516 -6.204 1.00 93.69 167 ALA A N 1
ATOM 1357 C CA . ALA A 1 167 ? 6.259 5.010 -6.524 1.00 93.69 167 ALA A CA 1
ATOM 1358 C C . ALA A 1 167 ? 7.355 4.112 -5.921 1.00 93.69 167 ALA A C 1
ATOM 1360 O O . ALA A 1 167 ? 8.334 3.771 -6.589 1.00 93.69 167 ALA A O 1
ATOM 1361 N N . ALA A 1 168 ? 7.173 3.676 -4.670 1.00 96.44 168 ALA A N 1
ATOM 1362 C CA . ALA A 1 168 ? 8.096 2.767 -3.999 1.00 96.44 168 ALA A CA 1
ATOM 1363 C C . ALA A 1 168 ? 8.117 1.370 -4.639 1.00 96.44 168 ALA A C 1
ATOM 1365 O O . ALA A 1 168 ? 9.192 0.812 -4.842 1.00 96.44 168 ALA A O 1
ATOM 1366 N N . VAL A 1 169 ? 6.961 0.822 -5.022 1.00 97.06 169 VAL A N 1
ATOM 1367 C CA . VAL A 1 169 ? 6.862 -0.467 -5.722 1.00 97.06 169 VAL A CA 1
ATOM 1368 C C . VAL A 1 169 ? 7.576 -0.421 -7.070 1.00 97.06 169 VAL A C 1
ATOM 1370 O O . VAL A 1 169 ? 8.391 -1.303 -7.347 1.00 97.06 169 VAL A O 1
ATOM 1373 N N . ILE A 1 170 ? 7.328 0.614 -7.877 1.00 95.31 170 ILE A N 1
ATOM 1374 C CA . ILE A 1 170 ? 7.992 0.790 -9.174 1.00 95.31 170 ILE A CA 1
ATOM 1375 C C . ILE A 1 170 ? 9.504 0.892 -8.973 1.00 95.31 170 ILE A C 1
ATOM 1377 O O . ILE A 1 170 ? 10.265 0.161 -9.606 1.00 95.31 170 ILE A O 1
ATOM 1381 N N . ALA A 1 171 ? 9.956 1.741 -8.049 1.00 95.94 171 ALA A N 1
ATOM 1382 C CA . ALA A 1 171 ? 11.379 1.929 -7.812 1.00 95.94 171 ALA A CA 1
ATOM 1383 C C . ALA A 1 171 ? 12.078 0.652 -7.323 1.00 95.94 171 ALA A C 1
ATOM 1385 O O . ALA A 1 171 ? 13.184 0.355 -7.781 1.00 95.94 171 ALA A O 1
ATOM 1386 N N . THR A 1 172 ? 11.446 -0.108 -6.425 1.00 97.00 172 THR A N 1
ATOM 1387 C CA . THR A 1 172 ? 12.020 -1.315 -5.817 1.00 97.00 172 THR A CA 1
ATOM 1388 C C . THR A 1 172 ? 12.016 -2.522 -6.755 1.00 97.00 172 THR A C 1
ATOM 1390 O O . THR A 1 172 ? 12.999 -3.261 -6.773 1.00 97.00 172 THR A O 1
ATOM 1393 N N . TYR A 1 173 ? 10.946 -2.739 -7.525 1.00 96.69 173 TYR A N 1
ATOM 1394 C CA . TYR A 1 173 ? 10.728 -3.993 -8.259 1.00 96.69 173 TYR A CA 1
ATOM 1395 C C . TYR A 1 173 ? 10.902 -3.893 -9.779 1.00 96.69 173 TYR A C 1
ATOM 1397 O O . TYR A 1 173 ? 10.683 -4.880 -10.484 1.00 96.69 173 TYR A O 1
ATOM 1405 N N . GLN A 1 174 ? 11.307 -2.732 -10.300 1.00 96.19 174 GLN A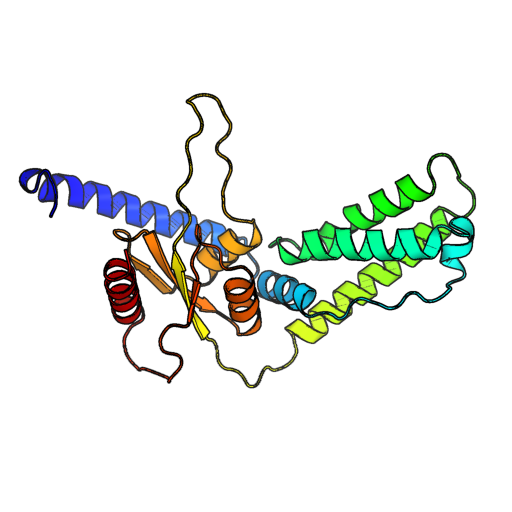 N 1
ATOM 1406 C CA . GLN A 1 174 ? 11.595 -2.557 -11.722 1.00 96.19 174 GLN A CA 1
ATOM 1407 C C . GLN A 1 174 ? 12.713 -3.490 -12.204 1.00 96.19 174 GLN A C 1
ATOM 1409 O O . GLN A 1 174 ? 13.841 -3.438 -11.709 1.00 96.19 174 GLN A O 1
ATOM 1414 N N . VAL A 1 175 ? 12.395 -4.280 -13.233 1.00 94.88 175 VAL A N 1
ATOM 1415 C CA . VAL A 1 175 ? 13.341 -5.157 -13.941 1.00 94.88 175 VAL A CA 1
ATOM 1416 C C . VAL A 1 175 ? 13.607 -4.705 -15.376 1.00 94.88 175 VAL A C 1
ATOM 1418 O O . VAL A 1 175 ? 14.705 -4.926 -15.870 1.00 94.88 175 VAL A O 1
ATOM 1421 N N . ALA A 1 176 ? 12.658 -4.011 -16.014 1.00 93.38 176 ALA A N 1
ATOM 1422 C CA . ALA A 1 176 ? 12.838 -3.405 -17.334 1.00 93.38 176 ALA A CA 1
ATOM 1423 C C . ALA A 1 176 ? 12.047 -2.095 -17.454 1.00 93.38 176 ALA A C 1
ATOM 1425 O O . ALA A 1 176 ? 11.026 -1.922 -16.790 1.00 93.38 176 ALA A O 1
ATOM 1426 N N . PHE A 1 177 ? 12.507 -1.178 -18.308 1.00 91.44 177 PHE A N 1
ATOM 1427 C CA . PHE A 1 177 ? 11.864 0.118 -18.541 1.00 91.44 177 PHE A CA 1
ATOM 1428 C C . PHE A 1 177 ? 11.905 0.503 -20.021 1.00 91.44 177 PHE A C 1
ATOM 1430 O O . PHE A 1 177 ? 12.982 0.669 -20.599 1.00 91.44 177 PHE A O 1
ATOM 1437 N N . ASN A 1 178 ? 10.733 0.697 -20.623 1.00 89.56 178 ASN A N 1
ATOM 1438 C CA . ASN A 1 178 ? 10.590 1.260 -21.956 1.00 89.56 178 ASN A CA 1
ATOM 1439 C C . ASN A 1 178 ? 10.355 2.773 -21.863 1.00 89.56 178 ASN A C 1
ATOM 1441 O O . ASN A 1 178 ? 9.237 3.279 -21.753 1.00 89.56 178 ASN A O 1
ATOM 1445 N N . ARG A 1 179 ? 11.454 3.515 -22.000 1.00 82.44 179 ARG A N 1
ATOM 1446 C CA . ARG A 1 179 ? 11.468 4.984 -21.992 1.00 82.44 179 ARG A CA 1
ATOM 1447 C C . ARG A 1 179 ?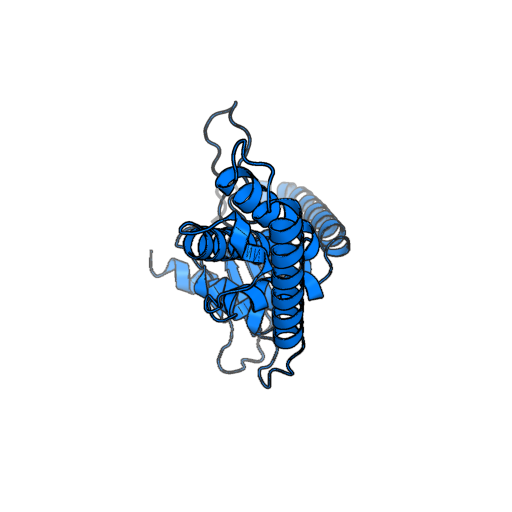 10.581 5.647 -23.050 1.00 82.44 179 ARG A C 1
ATOM 1449 O O . ARG A 1 179 ? 10.171 6.782 -22.847 1.00 82.44 179 ARG A O 1
ATOM 1456 N N . LYS A 1 180 ? 10.333 4.996 -24.194 1.00 81.44 180 LYS A N 1
ATOM 1457 C CA . LYS A 1 180 ? 9.542 5.597 -25.282 1.00 81.44 180 LYS A CA 1
ATOM 1458 C C . LYS A 1 180 ? 8.054 5.570 -24.961 1.00 81.44 180 LYS A C 1
ATOM 1460 O O . LYS A 1 180 ? 7.358 6.530 -25.267 1.00 81.44 180 LYS A O 1
ATOM 1465 N N . ALA A 1 181 ? 7.596 4.476 -24.362 1.00 83.25 181 ALA A N 1
ATOM 1466 C CA . ALA A 1 181 ? 6.201 4.279 -23.990 1.00 83.25 181 ALA A CA 1
ATOM 1467 C C . ALA A 1 181 ? 5.884 4.762 -22.562 1.00 83.25 181 ALA A C 1
ATOM 1469 O O . ALA A 1 181 ? 4.713 4.943 -22.227 1.00 83.25 181 ALA A O 1
ATOM 1470 N N . GLY A 1 182 ? 6.910 4.992 -21.733 1.00 86.88 182 GLY A N 1
ATOM 1471 C CA . GLY A 1 182 ? 6.740 5.313 -20.314 1.00 86.88 182 GLY A CA 1
ATOM 1472 C C . GLY A 1 182 ? 6.261 4.107 -19.505 1.00 86.88 182 GLY A C 1
ATOM 1473 O O . GLY A 1 182 ? 5.540 4.269 -18.521 1.00 86.88 182 GLY A O 1
ATOM 1474 N N . THR A 1 183 ? 6.615 2.900 -19.946 1.00 92.88 183 THR A N 1
ATOM 1475 C CA . THR A 1 183 ? 6.159 1.645 -19.349 1.00 92.88 183 THR A CA 1
ATOM 1476 C C . THR A 1 183 ? 7.298 0.919 -18.658 1.00 92.88 183 THR A C 1
ATOM 1478 O O . THR A 1 183 ? 8.461 1.004 -19.055 1.00 92.88 183 THR A O 1
ATOM 1481 N N . THR A 1 184 ? 6.963 0.206 -17.592 1.00 94.69 184 THR A N 1
ATOM 1482 C CA . THR A 1 184 ? 7.914 -0.481 -16.726 1.00 94.69 184 THR A CA 1
ATOM 1483 C C . THR A 1 184 ? 7.428 -1.899 -16.482 1.00 94.69 184 THR A C 1
ATOM 1485 O O . THR A 1 184 ? 6.261 -2.107 -16.157 1.00 94.69 184 THR A O 1
ATOM 1488 N N . ALA A 1 185 ? 8.327 -2.876 -16.593 1.00 95.88 185 ALA A N 1
ATOM 1489 C CA . ALA A 1 185 ? 8.076 -4.232 -16.128 1.00 95.88 185 ALA A CA 1
ATOM 1490 C C . ALA A 1 185 ? 8.590 -4.382 -14.692 1.00 95.88 185 ALA A C 1
ATOM 1492 O O . ALA A 1 185 ? 9.741 -4.048 -14.388 1.00 95.88 185 ALA A O 1
ATOM 1493 N N . LEU A 1 186 ? 7.736 -4.907 -13.821 1.00 96.62 186 LEU A N 1
ATOM 1494 C CA . LEU A 1 186 ? 7.988 -5.130 -12.407 1.00 96.62 186 LEU A CA 1
ATOM 1495 C C . LEU A 1 186 ? 7.935 -6.627 -12.113 1.00 96.62 186 LEU A C 1
ATOM 1497 O O . LEU A 1 186 ? 6.962 -7.288 -12.473 1.00 96.62 186 LEU A O 1
ATOM 1501 N N . LEU A 1 187 ? 8.946 -7.157 -11.428 1.00 95.25 187 LEU A N 1
ATOM 1502 C CA . LEU A 1 187 ? 8.903 -8.512 -10.878 1.00 95.25 187 LEU A CA 1
ATOM 1503 C C . LEU A 1 187 ? 8.568 -8.408 -9.391 1.00 95.25 187 LEU A C 1
ATOM 1505 O O . LEU A 1 187 ? 9.424 -8.053 -8.584 1.00 95.25 187 LEU A O 1
ATOM 1509 N N . VAL A 1 188 ? 7.315 -8.684 -9.035 1.00 95.25 188 VAL A N 1
ATOM 1510 C CA . VAL A 1 188 ? 6.749 -8.373 -7.713 1.00 95.25 188 VAL A CA 1
ATOM 1511 C C . VAL A 1 188 ? 6.209 -9.617 -6.997 1.00 95.25 188 VAL A C 1
ATOM 1513 O O . VAL A 1 188 ? 5.794 -10.580 -7.646 1.00 95.25 188 VAL A O 1
ATOM 1516 N N . PRO A 1 189 ? 6.147 -9.616 -5.654 1.00 94.00 189 PRO A N 1
ATOM 1517 C CA . PRO A 1 189 ? 5.378 -10.607 -4.907 1.00 94.00 189 PRO A CA 1
ATOM 1518 C C . PRO A 1 189 ? 3.889 -10.589 -5.282 1.00 94.00 189 PRO A C 1
ATOM 1520 O O . PRO A 1 189 ? 3.339 -9.540 -5.617 1.00 94.00 189 PRO A O 1
ATOM 1523 N N . HIS A 1 190 ? 3.213 -11.733 -5.143 1.00 91.94 190 HIS A N 1
ATOM 1524 C CA . HIS A 1 190 ? 1.803 -11.895 -5.518 1.00 91.94 190 HIS A CA 1
ATOM 1525 C C . HIS A 1 190 ? 0.872 -10.825 -4.921 1.00 91.94 190 HIS A C 1
ATOM 1527 O O . HIS A 1 190 ? 0.137 -10.192 -5.665 1.00 91.94 190 HIS A O 1
ATOM 1533 N N . LEU A 1 191 ? 0.940 -10.552 -3.611 1.00 93.06 191 LEU A N 1
ATOM 1534 C CA . LEU A 1 191 ? 0.066 -9.549 -2.979 1.00 93.06 191 LEU A CA 1
ATOM 1535 C C . LEU A 1 191 ? 0.272 -8.133 -3.542 1.00 93.06 191 LEU A C 1
ATOM 1537 O O . LEU A 1 191 ? -0.690 -7.384 -3.691 1.00 93.06 191 LEU A O 1
ATOM 1541 N N . VAL A 1 192 ? 1.513 -7.780 -3.888 1.00 95.44 192 VAL A N 1
ATOM 1542 C CA . VAL A 1 192 ? 1.834 -6.489 -4.512 1.00 95.44 192 VAL A CA 1
ATOM 1543 C C . VAL A 1 192 ? 1.234 -6.425 -5.918 1.00 95.44 192 VAL A C 1
ATOM 1545 O O . VAL A 1 192 ? 0.641 -5.412 -6.279 1.00 95.44 192 VAL A O 1
ATOM 1548 N N . ALA A 1 193 ? 1.321 -7.513 -6.690 1.00 94.81 193 ALA A N 1
ATOM 1549 C CA . ALA A 1 193 ? 0.675 -7.600 -7.998 1.00 94.81 193 ALA A CA 1
ATOM 1550 C C . ALA A 1 193 ? -0.851 -7.468 -7.901 1.00 94.81 193 ALA A C 1
ATOM 1552 O O . ALA A 1 193 ? -1.436 -6.682 -8.642 1.00 94.81 193 ALA A O 1
ATOM 1553 N N . GLU A 1 194 ? -1.493 -8.187 -6.974 1.00 93.75 194 GLU A N 1
ATOM 1554 C CA . GLU A 1 194 ? -2.945 -8.102 -6.779 1.00 93.75 194 GLU A CA 1
ATOM 1555 C C . GLU A 1 194 ? -3.386 -6.685 -6.400 1.00 93.75 194 GLU A C 1
ATOM 1557 O O . GLU A 1 194 ? -4.383 -6.197 -6.930 1.00 93.75 194 GLU A O 1
ATOM 1562 N N . GLN A 1 195 ? -2.640 -5.991 -5.532 1.00 95.00 195 GLN A N 1
ATOM 1563 C CA . GLN A 1 195 ? -2.945 -4.597 -5.212 1.00 95.00 195 GLN A CA 1
ATOM 1564 C C . GLN A 1 195 ? -2.787 -3.684 -6.433 1.00 95.00 195 GLN A C 1
ATOM 1566 O O . GLN A 1 195 ? -3.697 -2.902 -6.690 1.00 95.00 195 GLN A O 1
ATOM 1571 N N . LEU A 1 196 ? -1.683 -3.779 -7.184 1.00 95.19 196 LEU A N 1
ATOM 1572 C CA . LEU A 1 196 ? -1.475 -2.959 -8.386 1.00 95.19 196 LEU A CA 1
ATOM 1573 C C . LEU A 1 196 ? -2.612 -3.154 -9.397 1.00 95.19 196 LEU A C 1
ATOM 1575 O O . LEU A 1 196 ? -3.173 -2.188 -9.902 1.00 95.19 196 LEU A O 1
ATOM 1579 N N . LEU A 1 197 ? -2.988 -4.405 -9.660 1.00 94.44 197 LEU A N 1
ATOM 1580 C CA . LEU A 1 197 ? -4.037 -4.738 -10.624 1.00 94.44 197 LEU A CA 1
ATOM 1581 C C . LEU A 1 197 ? -5.417 -4.278 -10.161 1.00 94.44 197 LEU A C 1
ATOM 1583 O O . LEU A 1 197 ? -6.194 -3.761 -10.956 1.00 94.44 197 LEU A O 1
ATOM 1587 N N . ALA A 1 198 ? -5.725 -4.434 -8.874 1.00 92.00 198 ALA A N 1
ATOM 1588 C CA . ALA A 1 198 ? -7.012 -4.029 -8.322 1.00 92.00 198 ALA A CA 1
ATOM 1589 C C . ALA A 1 198 ? -7.158 -2.503 -8.162 1.00 92.00 198 ALA A C 1
ATOM 1591 O O . ALA A 1 198 ? -8.225 -2.034 -7.754 1.00 92.00 198 ALA A O 1
ATOM 1592 N N . CYS A 1 199 ? -6.094 -1.749 -8.436 1.00 86.88 199 CYS A N 1
ATOM 1593 C CA . CYS A 1 199 ? -6.041 -0.291 -8.370 1.00 86.88 199 CYS A CA 1
ATOM 1594 C C . CYS A 1 199 ? -5.690 0.352 -9.715 1.00 86.88 199 CYS A C 1
ATOM 1596 O O . CYS A 1 199 ? -5.564 1.572 -9.779 1.00 86.88 199 CYS A O 1
ATOM 1598 N N . ALA A 1 200 ? -5.549 -0.457 -10.769 1.00 87.75 200 ALA A N 1
ATOM 1599 C CA . ALA A 1 200 ? -5.297 0.024 -12.114 1.00 87.75 200 ALA A CA 1
ATOM 1600 C C . ALA A 1 200 ? -6.379 1.028 -12.529 1.00 87.75 200 ALA A C 1
ATOM 1602 O O . ALA A 1 200 ? -7.573 0.811 -12.301 1.00 87.75 200 ALA A O 1
ATOM 1603 N N . SER A 1 201 ? -5.947 2.116 -13.150 1.00 84.94 201 SER A N 1
ATOM 1604 C CA . SER A 1 201 ? -6.813 3.154 -13.698 1.00 84.94 201 SER A CA 1
ATOM 1605 C C . SER A 1 201 ? -6.470 3.388 -15.165 1.00 84.94 201 SER A C 1
ATOM 1607 O O . SER A 1 201 ? -5.451 2.898 -15.656 1.00 84.94 201 SER A O 1
ATOM 1609 N N . ASP A 1 202 ? -7.297 4.159 -15.866 1.00 82.75 202 ASP A N 1
ATOM 1610 C CA . ASP A 1 202 ? -7.021 4.527 -17.260 1.00 82.75 202 ASP A CA 1
ATOM 1611 C C . ASP A 1 202 ? -5.717 5.339 -17.392 1.00 82.75 202 ASP A C 1
ATOM 1613 O O . ASP A 1 202 ? -4.997 5.210 -18.383 1.00 82.75 202 ASP A O 1
ATOM 1617 N N . ASP A 1 203 ? -5.373 6.121 -16.362 1.00 82.81 203 ASP A N 1
ATOM 1618 C CA . ASP A 1 203 ? -4.154 6.937 -16.315 1.00 82.81 203 ASP A CA 1
ATOM 1619 C C . ASP A 1 203 ? -2.904 6.130 -15.923 1.00 82.81 203 ASP A C 1
ATOM 1621 O O . ASP A 1 203 ? -1.784 6.505 -16.276 1.00 82.81 203 ASP A O 1
ATOM 1625 N N . MET A 1 204 ? -3.084 5.009 -15.218 1.00 88.81 204 MET A N 1
ATOM 1626 C CA . MET A 1 204 ? -2.022 4.092 -14.801 1.00 88.81 204 MET A CA 1
ATOM 1627 C C . MET A 1 204 ? -2.449 2.639 -15.067 1.00 88.81 204 MET A C 1
ATOM 1629 O O . MET A 1 204 ? -2.762 1.892 -14.131 1.00 88.81 204 MET A O 1
ATOM 1633 N N . PRO A 1 205 ? -2.496 2.209 -16.341 1.00 91.88 205 PRO A N 1
ATOM 1634 C CA . PRO A 1 205 ? -2.877 0.848 -16.671 1.00 91.88 205 PRO A CA 1
ATOM 1635 C C . PRO A 1 205 ? -1.822 -0.142 -16.174 1.00 91.88 205 PRO A C 1
ATOM 1637 O O . PRO A 1 205 ? -0.609 0.086 -16.273 1.00 91.88 205 PRO A O 1
ATOM 1640 N N . VAL A 1 206 ? -2.311 -1.272 -15.665 1.00 94.00 206 VAL A N 1
ATOM 1641 C CA . VAL A 1 206 ? -1.509 -2.367 -15.116 1.00 94.00 206 VAL A CA 1
ATOM 1642 C C . VAL A 1 206 ? -1.962 -3.681 -15.741 1.00 94.00 206 VAL A C 1
ATOM 1644 O O . VAL A 1 206 ? -3.158 -3.969 -15.785 1.00 94.00 206 VAL A O 1
ATOM 1647 N N . GLN A 1 207 ? -1.021 -4.514 -16.184 1.00 93.94 207 GLN A N 1
ATOM 1648 C CA . GLN A 1 207 ? -1.328 -5.825 -16.756 1.00 93.94 207 GLN A CA 1
ATOM 1649 C C . GLN A 1 207 ? -0.307 -6.883 -16.333 1.00 93.94 207 GLN A C 1
ATOM 1651 O O . GLN A 1 207 ? 0.892 -6.630 -16.299 1.00 93.94 207 GLN A O 1
ATOM 1656 N N . ARG A 1 208 ? -0.766 -8.111 -16.057 1.00 93.44 208 ARG A N 1
ATOM 1657 C CA . ARG A 1 208 ? 0.142 -9.257 -15.887 1.00 93.44 208 ARG A CA 1
ATOM 1658 C C . ARG A 1 208 ? 0.818 -9.583 -17.218 1.00 93.44 208 ARG A C 1
ATOM 1660 O O . ARG A 1 208 ? 0.136 -9.833 -18.211 1.00 93.44 208 ARG A O 1
ATOM 1667 N N . LEU A 1 209 ? 2.143 -9.621 -17.220 1.00 89.69 209 LEU A N 1
ATOM 1668 C CA . LEU A 1 209 ? 2.929 -10.098 -18.350 1.00 89.69 209 LEU A CA 1
ATOM 1669 C C . LEU A 1 209 ? 3.122 -11.608 -18.229 1.00 89.69 209 LEU A C 1
ATOM 1671 O O . LEU A 1 209 ? 3.376 -12.118 -17.141 1.00 89.69 209 LEU A O 1
ATOM 1675 N N . ALA A 1 210 ? 3.025 -12.310 -19.359 1.00 81.88 210 ALA A N 1
ATOM 1676 C CA . ALA A 1 210 ? 3.255 -13.752 -19.436 1.00 81.88 210 ALA A CA 1
ATOM 1677 C C . ALA A 1 210 ? 2.496 -14.584 -18.372 1.00 81.88 210 ALA A C 1
ATOM 1679 O O . ALA A 1 210 ? 3.120 -15.402 -17.691 1.00 81.88 210 ALA A O 1
ATOM 1680 N N . PRO A 1 211 ? 1.161 -14.432 -18.232 1.00 72.81 211 PRO A N 1
ATOM 1681 C CA . PRO A 1 211 ? 0.387 -15.189 -17.240 1.00 72.81 211 PRO A CA 1
ATOM 1682 C C . PRO A 1 211 ? 0.518 -16.713 -17.412 1.00 72.81 211 PRO A C 1
ATOM 1684 O O . PRO A 1 211 ? 0.402 -17.448 -16.435 1.00 72.81 211 PRO A O 1
ATOM 1687 N N . ASP A 1 212 ? 0.841 -17.168 -18.627 1.00 75.19 212 ASP A N 1
ATOM 1688 C CA . ASP A 1 212 ? 0.998 -18.581 -18.988 1.00 75.19 212 ASP A CA 1
ATOM 1689 C C . ASP A 1 212 ? 2.444 -19.105 -18.834 1.00 75.19 212 ASP A C 1
ATOM 1691 O O . ASP A 1 212 ? 2.743 -20.228 -19.234 1.00 75.19 212 ASP A O 1
ATOM 1695 N N . GLY A 1 213 ? 3.365 -18.305 -18.276 1.00 70.56 213 GLY A N 1
ATOM 1696 C CA . GLY A 1 213 ? 4.747 -18.730 -18.010 1.00 70.56 213 GLY A CA 1
ATOM 1697 C C . GLY A 1 213 ? 5.702 -18.631 -19.206 1.00 70.56 213 GLY A C 1
ATOM 1698 O O . GLY A 1 213 ? 6.610 -19.449 -19.343 1.00 70.56 213 GLY A O 1
ATOM 1699 N N . SER A 1 214 ? 5.512 -17.639 -20.081 1.00 76.38 214 SER A N 1
ATOM 1700 C CA . SER A 1 214 ? 6.443 -17.360 -21.186 1.00 76.38 214 SER A CA 1
ATOM 1701 C C . SER A 1 214 ? 7.874 -17.130 -20.683 1.00 76.38 214 SER A C 1
ATOM 1703 O O . SER A 1 214 ? 8.092 -16.384 -19.731 1.00 76.38 214 SER A O 1
ATOM 1705 N N . ALA A 1 215 ? 8.855 -17.727 -21.365 1.00 79.44 215 ALA A N 1
ATOM 1706 C CA . ALA A 1 215 ? 10.283 -17.579 -21.064 1.00 79.44 215 ALA A CA 1
ATOM 1707 C C . ALA A 1 215 ? 10.936 -16.362 -21.753 1.00 79.44 215 ALA A C 1
ATOM 1709 O O . ALA A 1 215 ? 12.162 -16.244 -21.773 1.00 79.44 215 ALA A O 1
ATOM 1710 N N . LEU A 1 216 ? 10.140 -15.485 -22.376 1.00 85.50 216 LEU A N 1
ATOM 1711 C CA . LEU A 1 216 ? 10.660 -14.288 -23.034 1.00 85.50 216 LEU A CA 1
ATOM 1712 C C . LEU A 1 216 ? 11.227 -13.285 -22.009 1.00 85.50 216 LEU A C 1
ATOM 1714 O O . LEU A 1 216 ? 10.688 -13.173 -20.906 1.00 85.50 216 LEU A O 1
ATOM 1718 N N . PRO A 1 217 ? 12.273 -12.517 -22.371 1.00 88.94 217 PRO A N 1
ATOM 1719 C CA . PRO A 1 217 ? 12.775 -11.432 -21.532 1.00 88.94 217 PRO A CA 1
ATOM 1720 C C . PRO A 1 217 ? 11.695 -10.386 -21.230 1.00 88.94 217 PRO A C 1
ATOM 1722 O O . PRO A 1 217 ? 10.817 -10.129 -22.061 1.00 88.94 217 PRO A O 1
ATOM 1725 N N . ALA A 1 218 ? 11.788 -9.748 -20.061 1.00 88.56 218 ALA A N 1
ATOM 1726 C CA . ALA A 1 218 ? 10.817 -8.751 -19.613 1.00 88.56 218 ALA A CA 1
ATOM 1727 C C . ALA A 1 218 ? 10.710 -7.565 -20.585 1.00 88.56 218 ALA A C 1
ATOM 1729 O O . ALA A 1 218 ? 9.613 -7.066 -20.811 1.00 88.56 218 ALA A O 1
ATOM 1730 N N . GLU A 1 219 ? 11.818 -7.164 -21.209 1.00 89.94 219 GLU A N 1
ATOM 1731 C CA . GLU A 1 219 ? 11.879 -6.105 -22.220 1.00 89.94 219 GLU A CA 1
ATOM 1732 C C . GLU A 1 219 ? 11.025 -6.448 -23.445 1.00 89.94 219 GLU A C 1
ATOM 1734 O O . GLU A 1 219 ? 10.268 -5.616 -23.932 1.00 89.94 219 GLU A O 1
ATOM 1739 N N . VAL A 1 220 ? 11.106 -7.699 -23.910 1.00 88.50 220 VAL A N 1
ATOM 1740 C CA . VAL A 1 220 ? 10.369 -8.170 -25.091 1.00 88.50 220 VAL A CA 1
ATOM 1741 C C . VAL A 1 220 ? 8.873 -8.240 -24.796 1.00 88.50 220 VAL A C 1
ATOM 1743 O O . VAL A 1 220 ? 8.058 -7.842 -25.626 1.00 88.50 220 VAL A O 1
ATOM 1746 N N . LEU A 1 221 ? 8.506 -8.734 -23.612 1.00 89.12 221 LEU A N 1
ATOM 1747 C CA . LEU A 1 221 ? 7.111 -8.793 -23.170 1.00 89.12 221 LEU A CA 1
ATOM 1748 C C . LEU A 1 221 ? 6.513 -7.393 -22.986 1.00 89.12 221 LEU A C 1
ATOM 1750 O O . LEU A 1 221 ? 5.355 -7.168 -23.334 1.00 89.12 221 LEU A O 1
ATOM 1754 N N . LEU A 1 222 ? 7.306 -6.455 -22.466 1.00 89.56 222 LEU A N 1
ATOM 1755 C CA . LEU A 1 222 ? 6.902 -5.065 -22.289 1.00 89.56 222 LEU A CA 1
ATOM 1756 C C . LEU A 1 222 ? 6.684 -4.371 -23.639 1.00 89.56 222 LEU A C 1
ATOM 1758 O O . LEU A 1 222 ? 5.642 -3.756 -23.844 1.00 89.56 222 LEU A O 1
ATOM 1762 N N . ASP A 1 223 ? 7.601 -4.554 -24.592 1.00 87.75 223 ASP A N 1
ATOM 1763 C CA . ASP A 1 223 ? 7.432 -4.023 -25.945 1.00 87.75 223 ASP A CA 1
ATOM 1764 C C . ASP A 1 223 ? 6.174 -4.604 -26.617 1.00 87.75 223 ASP A C 1
ATOM 1766 O O . ASP A 1 223 ? 5.417 -3.865 -27.243 1.00 87.75 223 ASP A O 1
ATOM 1770 N N . GLN A 1 224 ? 5.890 -5.904 -26.468 1.00 87.62 224 GLN A N 1
ATOM 1771 C CA . GLN A 1 224 ? 4.666 -6.513 -27.013 1.00 87.62 224 GLN A CA 1
ATOM 1772 C C . GLN A 1 224 ? 3.390 -5.885 -26.441 1.00 87.62 224 GLN A C 1
ATOM 1774 O O . GLN A 1 224 ? 2.436 -5.650 -27.187 1.00 87.62 224 GLN A O 1
ATOM 1779 N N . TRP A 1 225 ? 3.377 -5.596 -25.138 1.00 87.94 225 TRP A N 1
ATOM 1780 C CA . TRP A 1 225 ? 2.254 -4.931 -24.484 1.00 87.94 225 TRP A CA 1
ATOM 1781 C C . TRP A 1 225 ? 2.011 -3.527 -25.047 1.00 87.94 225 TRP A C 1
ATOM 1783 O O . TRP A 1 225 ? 0.882 -3.200 -25.418 1.00 87.94 225 TRP A O 1
ATOM 1793 N N . ASP A 1 226 ? 3.074 -2.738 -25.209 1.00 82.62 226 ASP A N 1
ATOM 1794 C CA . ASP A 1 226 ? 2.989 -1.383 -25.762 1.00 82.62 226 ASP A CA 1
ATOM 1795 C C . ASP A 1 226 ? 2.410 -1.382 -27.188 1.00 82.62 226 ASP A C 1
ATOM 1797 O O . ASP A 1 226 ? 1.568 -0.550 -27.530 1.00 82.62 226 ASP A O 1
ATOM 1801 N N . HIS A 1 227 ? 2.812 -2.349 -28.021 1.00 68.94 227 HIS A N 1
ATOM 1802 C CA . HIS A 1 227 ? 2.302 -2.484 -29.389 1.00 68.94 227 HIS A CA 1
ATOM 1803 C C . HIS A 1 227 ? 0.841 -2.952 -29.433 1.00 68.94 227 HIS A C 1
ATOM 1805 O O . HIS A 1 227 ? 0.102 -2.560 -30.336 1.00 68.94 227 HIS A O 1
ATOM 1811 N N . ALA A 1 228 ? 0.404 -3.773 -28.474 1.00 69.25 228 ALA A N 1
ATOM 1812 C CA . ALA A 1 228 ? -0.988 -4.206 -28.376 1.00 69.25 228 ALA A CA 1
ATOM 1813 C C . ALA A 1 228 ? -1.919 -3.062 -27.936 1.00 69.25 228 ALA A C 1
ATOM 1815 O O . ALA A 1 228 ? -3.006 -2.918 -28.494 1.00 69.25 228 ALA A O 1
ATOM 1816 N N . GLY A 1 229 ? -1.479 -2.213 -26.998 1.00 57.91 229 GLY A N 1
ATOM 1817 C CA . GLY A 1 229 ? -2.240 -1.043 -26.542 1.00 57.91 229 GLY A CA 1
ATOM 1818 C C . GLY A 1 229 ? -2.438 0.026 -27.625 1.00 57.91 229 GLY A C 1
ATOM 1819 O O . GLY A 1 229 ? -3.491 0.656 -27.686 1.00 57.91 229 GLY A O 1
ATOM 1820 N N . LEU A 1 230 ? -1.471 0.175 -28.537 1.00 52.22 230 LEU A N 1
ATOM 1821 C CA . LEU A 1 230 ? -1.549 1.098 -29.678 1.00 52.22 230 LEU A CA 1
ATOM 1822 C C . LEU A 1 230 ? -2.560 0.682 -30.763 1.00 52.22 230 LEU A C 1
ATOM 1824 O O . LEU A 1 230 ? -2.953 1.522 -31.565 1.00 52.22 230 LEU A O 1
ATOM 1828 N N . ASN A 1 231 ? -2.993 -0.583 -30.797 1.00 39.47 231 ASN A N 1
ATOM 1829 C CA . ASN A 1 231 ? -3.972 -1.082 -31.776 1.00 39.47 231 ASN A CA 1
ATOM 1830 C C . ASN A 1 231 ? -5.431 -1.003 -31.286 1.00 39.47 231 ASN A C 1
ATOM 1832 O O . ASN A 1 231 ? -6.344 -1.361 -32.028 1.00 39.47 231 ASN A O 1
ATOM 1836 N N . LEU A 1 232 ? -5.652 -0.568 -30.042 1.00 39.69 232 LEU A N 1
ATOM 1837 C CA . LEU A 1 232 ? -6.975 -0.402 -29.424 1.00 39.69 232 LEU A CA 1
ATOM 1838 C C . LEU A 1 232 ? -7.355 1.078 -29.223 1.00 39.69 232 LEU A C 1
ATOM 1840 O O . LEU A 1 232 ? -8.339 1.362 -28.543 1.00 39.69 232 LEU A O 1
ATOM 1844 N N . SER A 1 233 ? -6.570 2.001 -29.795 1.00 35.50 233 SER A N 1
ATOM 1845 C CA . SER A 1 233 ? -6.786 3.458 -29.762 1.00 35.50 233 SER A CA 1
ATOM 1846 C C . SER A 1 233 ? -7.436 3.964 -31.046 1.00 35.50 233 SER A C 1
ATOM 1848 O O . SER A 1 233 ? -6.939 3.579 -32.129 1.00 35.50 233 SER A O 1
#